Protein AF-A0A673I8Y1-F1 (afdb_monomer_lite)

Radius of gyration: 31.75 Å; chains: 1; bounding box: 89×67×86 Å

pLDDT: mean 71.58, std 25.44, range [23.64, 97.75]

Secondary structure (DSSP, 8-state):
------BBTTT--BTTGGG----EEEE--TT---TT---PPP----------------------------------------PPP------TT--------TT-EEE-HHHHHT-TT-EEETTEEESHHHHHHH-EE-TTT--EEE-EEBSSTT---EE-HHHHHHTT-EEETTTTEEE-TTS--EEEEEPTTS-EEEEE-

InterPro domains:
  IPR001965 Zinc finger, PHD-type [SM00249] (137-184)
  IPR013083 Zinc finger, RING/FYVE/PHD-type [G3DSA:3.30.40.10] (84-186)
  IPR034732 Extended PHD (ePHD) domain [PS51805] (78-184)
  IPR052440 Transcriptional Regulator and Chromatin Remodeler [PTHR14955] (81-185)

Structure (mmCIF, N/CA/C/O backbone):
data_AF-A0A673I8Y1-F1
#
_entry.id   AF-A0A673I8Y1-F1
#
loop_
_atom_site.group_PDB
_atom_site.id
_atom_site.type_symbol
_atom_site.label_atom_id
_atom_site.label_alt_id
_atom_site.label_comp_id
_atom_site.label_asym_id
_atom_site.label_entity_id
_atom_site.label_seq_id
_atom_site.pdbx_PDB_ins_code
_atom_site.Cartn_x
_atom_site.Cartn_y
_atom_site.Cartn_z
_atom_site.occupancy
_atom_site.B_iso_or_equiv
_atom_site.auth_seq_id
_atom_site.auth_comp_id
_atom_site.auth_asym_id
_atom_site.auth_atom_id
_atom_site.pdbx_PDB_model_num
ATOM 1 N N . MET A 1 1 ? 32.833 -7.426 -4.073 1.00 40.03 1 MET A N 1
ATOM 2 C CA . MET A 1 1 ? 31.531 -7.240 -4.744 1.00 40.03 1 MET A CA 1
ATOM 3 C C . MET A 1 1 ? 30.430 -7.393 -3.713 1.00 40.03 1 MET A C 1
ATOM 5 O O . MET A 1 1 ? 30.335 -8.464 -3.124 1.00 40.03 1 MET A O 1
ATOM 9 N N . GLY A 1 2 ? 29.625 -6.354 -3.483 1.00 47.69 2 GLY A N 1
ATOM 10 C CA . GLY A 1 2 ? 28.265 -6.597 -3.001 1.00 47.69 2 GLY A CA 1
ATOM 11 C C . GLY A 1 2 ? 27.497 -7.297 -4.121 1.00 47.69 2 GLY A C 1
ATOM 12 O O . GLY A 1 2 ? 27.750 -7.012 -5.289 1.00 47.69 2 GLY A O 1
ATOM 13 N N . ARG A 1 3 ? 26.629 -8.254 -3.788 1.00 52.72 3 ARG A N 1
ATOM 14 C CA . ARG A 1 3 ? 25.627 -8.719 -4.750 1.00 52.72 3 ARG A CA 1
ATOM 15 C C . ARG A 1 3 ? 24.537 -7.656 -4.768 1.00 52.72 3 ARG A C 1
ATOM 17 O O . ARG A 1 3 ? 24.000 -7.353 -3.704 1.00 52.72 3 ARG A O 1
ATOM 24 N N . ASP A 1 4 ? 24.234 -7.106 -5.935 1.00 69.25 4 ASP A N 1
ATOM 25 C CA . ASP A 1 4 ? 23.109 -6.191 -6.097 1.00 69.25 4 ASP A CA 1
ATOM 26 C C . ASP A 1 4 ? 21.813 -7.006 -5.997 1.00 69.25 4 ASP A C 1
ATOM 28 O O . ASP A 1 4 ? 21.371 -7.655 -6.943 1.00 69.25 4 ASP A O 1
ATOM 32 N N . VAL A 1 5 ? 21.259 -7.077 -4.784 1.00 80.50 5 VAL A N 1
ATOM 33 C CA . VAL A 1 5 ? 20.059 -7.867 -4.492 1.00 80.50 5 VAL A CA 1
ATOM 34 C C . VAL A 1 5 ? 18.824 -7.066 -4.889 1.00 80.50 5 VAL A C 1
ATOM 36 O O . VAL A 1 5 ? 18.554 -6.009 -4.320 1.00 80.50 5 VAL A O 1
ATOM 39 N N . LEU A 1 6 ? 18.041 -7.614 -5.819 1.00 88.50 6 LEU A N 1
ATOM 40 C CA . LEU A 1 6 ? 16.719 -7.099 -6.169 1.00 88.50 6 LEU A CA 1
ATOM 41 C C . LEU A 1 6 ? 15.798 -7.070 -4.941 1.00 88.50 6 LEU A C 1
ATOM 43 O O . LEU A 1 6 ? 15.599 -8.084 -4.266 1.00 88.50 6 LEU A O 1
ATOM 47 N N . VAL A 1 7 ? 15.204 -5.904 -4.678 1.00 92.94 7 VAL A N 1
ATOM 48 C CA . VAL A 1 7 ? 14.244 -5.684 -3.589 1.00 92.94 7 VAL A CA 1
ATOM 49 C C . VAL A 1 7 ? 13.033 -4.886 -4.061 1.00 92.94 7 VAL A C 1
ATOM 51 O O . VAL A 1 7 ? 13.131 -4.014 -4.922 1.00 92.94 7 VAL A O 1
ATOM 54 N N . CYS A 1 8 ? 11.881 -5.146 -3.447 1.00 94.56 8 CYS A N 1
ATOM 55 C CA . CYS A 1 8 ? 10.670 -4.360 -3.635 1.00 94.56 8 CYS A CA 1
ATOM 56 C C . CYS A 1 8 ? 10.879 -2.926 -3.125 1.00 94.56 8 CYS A C 1
ATOM 58 O O . CYS A 1 8 ? 11.161 -2.720 -1.941 1.00 94.56 8 CYS A O 1
ATOM 60 N N . CYS A 1 9 ? 10.679 -1.921 -3.979 1.00 93.69 9 CYS A N 1
ATOM 61 C CA . CYS A 1 9 ? 10.934 -0.515 -3.645 1.00 93.69 9 CYS A CA 1
ATOM 62 C C . CYS A 1 9 ? 9.953 0.075 -2.608 1.00 93.69 9 CYS A C 1
ATOM 64 O O . CYS A 1 9 ? 10.200 1.157 -2.075 1.00 93.69 9 CYS A O 1
ATOM 66 N N . LEU A 1 10 ? 8.869 -0.642 -2.276 1.00 94.75 10 LEU A N 1
ATOM 67 C CA . LEU A 1 10 ? 7.916 -0.258 -1.228 1.00 94.75 10 LEU A CA 1
ATOM 68 C C . LEU A 1 10 ? 8.194 -0.937 0.123 1.00 94.75 10 LEU A C 1
ATOM 70 O O . LEU A 1 10 ? 8.173 -0.263 1.149 1.00 94.75 10 LEU A O 1
ATOM 74 N N . CYS A 1 11 ? 8.465 -2.246 0.175 1.00 95.12 11 CYS A N 1
ATOM 75 C CA . CYS A 1 11 ? 8.663 -2.957 1.452 1.00 95.12 11 CYS A CA 1
ATOM 76 C C . CYS A 1 11 ? 10.143 -3.195 1.823 1.00 95.12 11 CYS A C 1
ATOM 78 O O . CYS A 1 11 ? 10.458 -3.463 2.991 1.00 95.12 11 CYS A O 1
ATOM 80 N N . GLY A 1 12 ? 11.058 -3.077 0.855 1.00 93.50 12 GLY A N 1
ATOM 81 C CA . GLY A 1 12 ? 12.488 -3.375 0.990 1.00 93.50 12 GLY A CA 1
ATOM 82 C C . GLY A 1 12 ? 12.817 -4.864 1.151 1.00 93.50 12 GLY A C 1
ATOM 83 O O . GLY A 1 12 ? 13.925 -5.185 1.568 1.00 93.50 12 GLY A O 1
ATOM 84 N N . GLY A 1 13 ? 11.861 -5.763 0.901 1.00 94.00 13 GLY A N 1
ATOM 85 C CA . GLY A 1 13 ? 12.068 -7.213 0.910 1.00 94.00 13 GLY A CA 1
ATOM 86 C C . GLY A 1 13 ? 12.510 -7.735 -0.457 1.00 94.00 13 GLY A C 1
ATOM 87 O O . GLY A 1 13 ? 12.148 -7.158 -1.481 1.00 94.00 13 GLY A O 1
ATOM 88 N N . SER A 1 14 ? 13.267 -8.829 -0.471 1.00 94.44 14 SER A N 1
ATOM 89 C CA . SER A 1 14 ? 13.615 -9.577 -1.685 1.00 94.44 14 SER A CA 1
ATOM 90 C C . SER A 1 14 ? 12.395 -10.265 -2.311 1.00 94.44 14 SER A C 1
ATOM 92 O O . SER A 1 14 ? 11.307 -10.283 -1.728 1.00 94.44 14 SER A O 1
ATOM 94 N N . ALA A 1 15 ? 12.588 -10.916 -3.461 1.00 93.69 15 ALA A N 1
ATOM 95 C CA . ALA A 1 15 ? 11.667 -11.955 -3.922 1.00 93.69 15 ALA A CA 1
ATOM 96 C C . ALA A 1 15 ? 11.402 -12.987 -2.805 1.00 93.69 15 ALA A C 1
ATOM 98 O O . ALA A 1 15 ? 12.286 -13.275 -1.989 1.00 93.69 15 ALA A O 1
ATOM 99 N N . ASN A 1 16 ? 10.168 -13.489 -2.759 1.00 93.69 16 ASN A N 1
ATOM 100 C CA . ASN A 1 16 ? 9.631 -14.475 -1.818 1.00 93.69 16 ASN A CA 1
ATOM 101 C C . ASN A 1 16 ? 9.731 -14.094 -0.324 1.00 93.69 16 ASN A C 1
ATOM 103 O O . ASN A 1 16 ? 9.506 -14.918 0.561 1.00 93.69 16 ASN A O 1
ATOM 107 N N . ALA A 1 17 ? 10.024 -12.827 -0.010 1.00 91.50 17 ALA A N 1
ATOM 108 C CA . ALA A 1 17 ? 10.017 -12.331 1.360 1.00 91.50 17 ALA A CA 1
ATOM 109 C C . ALA A 1 17 ? 8.587 -12.313 1.925 1.00 91.50 17 ALA A C 1
ATOM 111 O O . ALA A 1 17 ? 7.729 -11.606 1.401 1.00 91.50 17 ALA A O 1
ATOM 112 N N . MET A 1 18 ? 8.358 -13.024 3.036 1.00 91.50 18 MET A N 1
ATOM 113 C CA . MET A 1 18 ? 7.041 -13.142 3.687 1.00 91.50 18 MET A CA 1
ATOM 114 C C . MET A 1 18 ? 5.944 -13.697 2.757 1.00 91.50 18 MET A C 1
ATOM 116 O O . MET A 1 18 ? 4.814 -13.217 2.803 1.00 91.50 18 MET A O 1
ATOM 120 N N . ASP A 1 19 ? 6.301 -14.655 1.895 1.00 92.12 19 ASP A N 1
ATOM 121 C CA . ASP A 1 19 ? 5.390 -15.347 0.968 1.00 92.12 19 ASP A CA 1
ATOM 122 C C . ASP A 1 19 ? 4.688 -14.434 -0.063 1.00 92.12 19 ASP A C 1
ATOM 124 O O . ASP A 1 19 ? 3.745 -14.848 -0.729 1.00 92.12 19 ASP A O 1
ATOM 128 N N . LEU A 1 20 ? 5.197 -13.210 -0.271 1.00 92.56 20 LEU A N 1
ATOM 129 C CA . LEU A 1 20 ? 4.697 -12.228 -1.252 1.00 92.56 20 LEU A CA 1
ATOM 130 C C . LEU A 1 20 ? 4.997 -12.563 -2.729 1.00 92.56 20 LEU A C 1
ATOM 132 O O . LEU A 1 20 ? 4.842 -11.701 -3.596 1.00 92.56 20 LEU A O 1
ATOM 136 N N . GLY A 1 21 ? 5.488 -13.770 -3.013 1.00 94.44 21 GLY A N 1
ATOM 137 C CA . GLY A 1 21 ? 5.923 -14.176 -4.348 1.00 94.44 21 GLY A CA 1
ATOM 138 C C . GLY A 1 21 ? 7.107 -13.369 -4.894 1.00 94.44 21 GLY A C 1
ATOM 139 O O . GLY A 1 21 ? 7.896 -12.768 -4.154 1.00 94.44 21 GLY A O 1
ATOM 140 N N . ASP A 1 22 ? 7.251 -13.387 -6.214 1.00 96.00 22 ASP A N 1
ATOM 141 C CA . ASP A 1 22 ? 8.378 -12.784 -6.920 1.00 96.00 22 ASP A CA 1
ATOM 142 C C . ASP A 1 22 ? 8.280 -11.252 -7.053 1.00 96.00 22 ASP A C 1
ATOM 144 O O . ASP A 1 22 ? 7.309 -10.600 -6.662 1.00 96.00 22 ASP A O 1
ATOM 148 N N . LEU A 1 23 ? 9.349 -10.652 -7.581 1.00 94.56 23 LEU A N 1
ATOM 149 C CA . LEU A 1 23 ? 9.410 -9.225 -7.878 1.00 94.56 23 LEU A CA 1
ATOM 150 C C . LEU A 1 23 ? 9.061 -8.972 -9.347 1.00 94.56 23 LEU A C 1
ATOM 152 O O . LEU A 1 23 ? 9.746 -9.441 -10.252 1.00 94.56 23 LEU A O 1
ATOM 156 N N . HIS A 1 24 ? 8.038 -8.156 -9.574 1.00 92.62 24 HIS A N 1
ATOM 157 C CA . HIS A 1 24 ? 7.615 -7.685 -10.886 1.00 92.62 24 HIS A CA 1
ATOM 158 C C . HIS A 1 24 ? 8.321 -6.371 -11.235 1.00 92.62 24 HIS A C 1
ATOM 160 O O . HIS A 1 24 ? 8.427 -5.462 -10.404 1.00 92.62 24 HIS A O 1
ATOM 166 N N . GLY A 1 25 ? 8.793 -6.273 -12.476 1.00 89.88 25 GLY A N 1
ATOM 167 C CA . GLY A 1 25 ? 9.588 -5.160 -12.981 1.00 89.88 25 GLY A CA 1
ATOM 168 C C . GLY A 1 25 ? 10.419 -5.576 -14.206 1.00 89.88 25 GLY A C 1
ATOM 169 O O . GLY A 1 25 ? 10.168 -6.644 -14.770 1.00 89.88 25 GLY A O 1
ATOM 170 N N . PRO A 1 26 ? 11.387 -4.746 -14.630 1.00 88.12 26 PRO A N 1
ATOM 171 C CA . PRO A 1 26 ? 11.673 -3.419 -14.089 1.00 88.12 26 PRO A CA 1
ATOM 172 C C . PRO A 1 26 ? 10.645 -2.368 -14.539 1.00 88.12 26 PRO A C 1
ATOM 174 O O . PRO A 1 26 ? 10.262 -2.295 -15.708 1.00 88.12 26 PRO A O 1
ATOM 177 N N . TYR A 1 27 ? 10.223 -1.508 -13.611 1.00 88.12 27 TYR A N 1
ATOM 178 C CA . TYR A 1 27 ? 9.453 -0.299 -13.906 1.00 88.12 27 TYR A CA 1
ATOM 179 C C . TYR A 1 27 ? 10.368 0.929 -13.872 1.00 88.12 27 TYR A C 1
ATOM 181 O O . TYR A 1 27 ? 11.102 1.134 -12.907 1.00 88.12 27 TYR A O 1
ATOM 189 N N . TYR A 1 28 ? 10.292 1.775 -14.899 1.00 85.31 28 TYR A N 1
ATOM 190 C CA . TYR A 1 28 ? 11.107 2.988 -15.014 1.00 85.31 28 TYR A CA 1
ATOM 191 C C . TYR A 1 28 ? 10.259 4.260 -14.796 1.00 85.31 28 TYR A C 1
ATOM 193 O O . TYR A 1 28 ? 9.083 4.264 -15.176 1.00 85.31 28 TYR A O 1
ATOM 201 N N . PRO A 1 29 ? 10.829 5.344 -14.226 1.00 76.94 29 PRO A N 1
ATOM 202 C CA . PRO A 1 29 ? 10.192 6.660 -14.139 1.00 76.94 29 PRO A CA 1
ATOM 203 C C . PRO A 1 29 ? 9.754 7.212 -15.500 1.00 76.94 29 PRO A C 1
ATOM 205 O O . PRO A 1 29 ? 10.319 6.872 -16.546 1.00 76.94 29 PRO A O 1
ATOM 208 N N . GLU A 1 30 ? 8.763 8.103 -15.499 1.00 71.12 30 GLU A N 1
ATOM 209 C CA . GLU A 1 30 ? 8.260 8.694 -16.740 1.00 71.12 30 GLU A CA 1
ATOM 210 C C . GLU A 1 30 ? 9.347 9.544 -17.424 1.00 71.12 30 GLU A C 1
ATOM 212 O O . GLU A 1 30 ? 9.962 10.417 -16.821 1.00 71.12 30 GLU A O 1
ATOM 217 N N . GLY A 1 31 ? 9.607 9.260 -18.705 1.00 65.69 31 GLY A N 1
ATOM 218 C CA . GLY A 1 31 ? 10.662 9.910 -19.491 1.00 65.69 31 GLY A CA 1
ATOM 219 C C . GLY A 1 31 ? 12.001 9.161 -19.537 1.00 65.69 31 GLY A C 1
ATOM 220 O O . GLY A 1 31 ? 12.803 9.444 -20.428 1.00 65.69 31 GLY A O 1
ATOM 221 N N . PHE A 1 32 ? 12.235 8.164 -18.675 1.00 67.50 32 PHE A N 1
ATOM 222 C CA . PHE A 1 32 ? 13.429 7.319 -18.770 1.00 67.50 32 PHE A CA 1
ATOM 223 C C . PHE A 1 32 ? 13.277 6.287 -19.899 1.00 67.50 32 PHE A C 1
ATOM 225 O O . PHE A 1 32 ? 12.330 5.499 -19.924 1.00 67.50 32 PHE A O 1
ATOM 232 N N . LYS A 1 33 ? 14.223 6.277 -20.845 1.00 59.84 33 LYS A N 1
ATOM 233 C CA . LYS A 1 33 ? 14.339 5.237 -21.876 1.00 59.84 33 LYS A CA 1
ATOM 234 C C . LYS A 1 33 ? 15.453 4.282 -21.453 1.00 59.84 33 LYS A C 1
ATOM 236 O O . LYS A 1 33 ? 16.613 4.675 -21.490 1.00 59.84 33 LYS A O 1
ATOM 241 N N . SER A 1 34 ? 15.103 3.055 -21.061 1.00 60.31 34 SER A N 1
ATOM 242 C CA . SER A 1 34 ? 16.103 2.022 -20.755 1.00 60.31 34 SER A CA 1
ATOM 243 C C . SER A 1 34 ? 17.004 1.777 -21.968 1.00 60.31 34 SER A C 1
ATOM 245 O O . SER A 1 34 ? 16.519 1.677 -23.100 1.00 60.31 34 SER A O 1
ATOM 247 N N . ALA A 1 35 ? 18.313 1.672 -21.732 1.00 57.22 35 ALA A N 1
ATOM 248 C CA . ALA A 1 35 ? 19.316 1.484 -22.781 1.00 57.22 35 ALA A CA 1
ATOM 249 C C . ALA A 1 35 ? 19.240 0.097 -23.458 1.00 57.22 35 ALA A C 1
ATOM 251 O O . ALA A 1 35 ? 19.854 -0.121 -24.499 1.00 57.22 35 ALA A O 1
ATOM 252 N N . SER A 1 36 ? 18.453 -0.830 -22.903 1.00 56.66 36 SER A N 1
ATOM 253 C CA . SER A 1 36 ? 18.326 -2.225 -23.347 1.00 56.66 36 SER A CA 1
ATOM 254 C C . SER A 1 36 ? 17.364 -2.460 -24.531 1.00 56.66 36 SER A C 1
ATOM 256 O O . SER A 1 36 ? 17.060 -3.605 -24.861 1.00 56.66 36 SER A O 1
ATOM 258 N N . LYS A 1 37 ? 16.907 -1.401 -25.223 1.00 47.12 37 LYS A N 1
ATOM 259 C CA . LYS A 1 37 ? 16.206 -1.500 -26.522 1.00 47.12 37 LYS A CA 1
ATOM 260 C C . LYS A 1 37 ? 16.913 -0.731 -27.641 1.00 47.12 37 LYS A C 1
ATOM 262 O O . LYS A 1 37 ? 16.412 0.269 -28.152 1.00 47.12 37 LYS A O 1
ATOM 267 N N . ALA A 1 38 ? 18.046 -1.278 -28.066 1.00 44.53 38 ALA A N 1
ATOM 268 C CA . ALA A 1 38 ? 18.561 -1.135 -29.424 1.00 44.53 38 ALA A CA 1
ATOM 269 C C . ALA A 1 38 ? 18.611 -2.534 -30.067 1.00 44.53 38 ALA A C 1
ATOM 271 O O . ALA A 1 38 ? 18.948 -3.494 -29.379 1.00 44.53 38 ALA A O 1
ATOM 272 N N . VAL A 1 39 ? 18.290 -2.629 -31.368 1.00 39.88 39 VAL A N 1
ATOM 273 C CA . VAL A 1 39 ? 17.907 -3.866 -32.097 1.00 39.88 39 VAL A CA 1
ATOM 274 C C . VAL A 1 39 ? 16.508 -4.365 -31.661 1.00 39.88 39 VAL A C 1
ATOM 276 O O . VAL A 1 39 ? 16.252 -4.562 -30.480 1.00 39.88 39 VAL A O 1
ATOM 279 N N . CYS A 1 40 ? 15.512 -4.553 -32.535 1.00 29.12 40 CYS A N 1
ATOM 280 C CA . CYS A 1 40 ? 15.532 -4.697 -33.997 1.00 29.12 40 CYS A CA 1
ATOM 281 C C . CYS A 1 40 ? 15.124 -3.433 -34.782 1.00 29.12 40 CYS A C 1
ATOM 283 O O . CYS A 1 40 ? 14.356 -2.600 -34.306 1.00 29.12 40 CYS A O 1
ATOM 285 N N . ASN A 1 41 ? 15.630 -3.337 -36.013 1.00 38.25 41 ASN A N 1
ATOM 286 C CA . ASN A 1 41 ? 15.452 -2.216 -36.939 1.00 38.25 41 ASN A CA 1
ATOM 287 C C . ASN A 1 41 ? 14.077 -2.252 -37.650 1.00 38.25 41 ASN A C 1
ATOM 289 O O . ASN A 1 41 ? 13.728 -3.307 -38.184 1.00 38.25 41 ASN A O 1
ATOM 293 N N . PRO A 1 42 ? 13.311 -1.146 -37.722 1.00 35.88 42 PRO A N 1
ATOM 294 C CA . PRO A 1 42 ? 12.210 -1.002 -38.675 1.00 35.88 42 PRO A CA 1
ATOM 295 C C . PRO A 1 42 ? 12.740 -0.773 -40.102 1.00 35.88 42 PRO A C 1
ATOM 297 O O . PRO A 1 42 ? 13.704 -0.040 -40.291 1.00 35.88 42 PRO A O 1
ATOM 300 N N . GLN A 1 43 ? 12.092 -1.432 -41.062 1.00 40.00 43 GLN A N 1
ATOM 301 C CA . GLN A 1 43 ? 12.295 -1.435 -42.522 1.00 40.00 43 GLN A CA 1
ATOM 302 C C . GLN A 1 43 ? 12.897 -0.169 -43.161 1.00 40.00 43 GLN A C 1
ATOM 304 O O . GLN A 1 43 ? 12.381 0.915 -42.922 1.00 40.00 43 GLN A O 1
ATOM 309 N N . GLU A 1 44 ? 13.817 -0.364 -44.116 1.00 31.86 44 GLU A N 1
ATOM 310 C CA . GLU A 1 44 ? 13.688 0.161 -45.491 1.00 31.86 44 GLU A CA 1
ATOM 311 C C . GLU A 1 44 ? 14.187 -0.915 -46.482 1.00 31.86 44 GLU A C 1
ATOM 313 O O . GLU A 1 44 ? 14.890 -1.852 -46.088 1.00 31.86 44 GLU A O 1
ATOM 318 N N . GLU A 1 45 ? 13.738 -0.838 -47.734 1.00 38.19 45 GLU A N 1
ATOM 319 C CA . GLU A 1 45 ? 13.739 -1.925 -48.723 1.00 38.19 45 GLU A CA 1
ATOM 320 C C . GLU A 1 45 ? 14.622 -1.557 -49.928 1.00 38.19 45 GLU A C 1
ATOM 322 O O . GLU A 1 45 ? 14.537 -0.429 -50.406 1.00 38.19 45 GLU A O 1
ATOM 327 N N . ASP A 1 46 ? 15.408 -2.495 -50.472 1.00 30.00 46 ASP A N 1
ATOM 328 C CA . ASP A 1 46 ? 15.870 -2.402 -51.867 1.00 30.00 46 ASP A CA 1
ATOM 329 C C . ASP A 1 46 ? 16.055 -3.792 -52.501 1.00 30.00 46 ASP A C 1
ATOM 331 O O . ASP A 1 46 ? 16.315 -4.787 -51.818 1.00 30.00 46 ASP A O 1
ATOM 335 N N . ASN A 1 47 ? 15.859 -3.857 -53.817 1.00 37.53 47 ASN A N 1
ATOM 336 C CA . ASN A 1 47 ? 15.645 -5.072 -54.593 1.00 37.53 47 ASN A CA 1
ATOM 337 C C . ASN A 1 47 ? 16.910 -5.524 -55.336 1.00 37.53 47 ASN A C 1
ATOM 339 O O . ASN A 1 47 ? 17.664 -4.713 -55.872 1.00 37.53 47 ASN A O 1
ATOM 343 N N . SER A 1 48 ? 17.076 -6.838 -55.498 1.00 34.22 48 SER A N 1
ATOM 344 C CA . SER A 1 48 ? 17.772 -7.410 -56.660 1.00 34.22 48 SER A CA 1
ATOM 345 C C . SER A 1 48 ? 17.342 -8.856 -56.902 1.00 34.22 48 SER A C 1
ATOM 347 O O . SER A 1 48 ? 17.344 -9.681 -55.990 1.00 34.22 48 SER A O 1
ATOM 349 N N . ASP A 1 49 ? 16.958 -9.127 -58.147 1.00 34.78 49 ASP A N 1
ATOM 350 C CA . ASP A 1 49 ? 16.367 -10.379 -58.627 1.00 34.78 49 ASP A CA 1
ATOM 351 C C . ASP A 1 49 ? 17.390 -11.480 -58.978 1.00 34.78 49 ASP A C 1
ATOM 353 O O . ASP A 1 49 ? 18.576 -11.213 -59.167 1.00 34.78 49 ASP A O 1
ATOM 357 N N . SER A 1 50 ? 16.854 -12.678 -59.270 1.00 38.88 50 SER A N 1
ATOM 358 C CA . SER A 1 50 ? 17.489 -13.827 -59.966 1.00 38.88 50 SER A CA 1
ATOM 359 C C . SER A 1 50 ? 18.362 -14.764 -59.108 1.00 38.88 50 SER A C 1
ATOM 361 O O . SER A 1 50 ? 19.124 -14.319 -58.261 1.00 38.88 50 SER A O 1
ATOM 363 N N . ASP A 1 51 ? 18.380 -16.090 -59.301 1.00 31.31 51 ASP A N 1
ATOM 364 C CA . ASP A 1 51 ? 17.441 -17.020 -59.961 1.00 31.31 51 ASP A CA 1
ATOM 365 C C . ASP A 1 51 ? 17.630 -18.433 -59.340 1.00 31.31 51 ASP A C 1
ATOM 367 O O . ASP A 1 51 ? 18.619 -18.744 -58.675 1.00 31.31 51 ASP A O 1
ATOM 371 N N . SER A 1 52 ? 16.624 -19.270 -59.543 1.00 36.81 52 SER A N 1
ATOM 372 C CA . SER A 1 52 ? 16.411 -20.670 -59.189 1.00 36.81 52 SER A CA 1
ATOM 373 C C . SER A 1 52 ? 17.628 -21.609 -59.181 1.00 36.81 52 SER A C 1
ATOM 375 O O . SER A 1 52 ? 18.335 -21.755 -60.175 1.00 36.81 52 SER A O 1
ATOM 377 N N . SER A 1 53 ? 17.692 -22.482 -58.163 1.00 33.09 53 SER A N 1
ATOM 378 C CA . SER A 1 53 ? 17.790 -23.935 -58.412 1.00 33.09 53 SER A CA 1
ATOM 379 C C . SER A 1 53 ? 17.438 -24.806 -57.203 1.00 33.09 53 SER A C 1
ATOM 381 O O . SER A 1 53 ? 17.952 -24.653 -56.098 1.00 33.09 53 SER A O 1
ATOM 383 N N . VAL A 1 54 ? 16.570 -25.790 -57.445 1.00 32.97 54 VAL A N 1
ATOM 384 C CA . VAL A 1 54 ? 16.116 -26.785 -56.467 1.00 32.97 54 VAL A CA 1
ATOM 385 C C . VAL A 1 54 ? 17.102 -27.945 -56.292 1.00 32.97 54 VAL A C 1
ATOM 387 O O . VAL A 1 54 ? 17.388 -28.664 -57.248 1.00 32.97 54 VAL A O 1
ATOM 390 N N . ARG A 1 55 ? 17.472 -28.269 -55.043 1.00 30.97 55 ARG A N 1
ATOM 391 C CA . ARG A 1 55 ? 17.604 -29.678 -54.611 1.00 30.97 55 ARG A CA 1
ATOM 392 C C . ARG A 1 55 ? 17.660 -29.842 -53.093 1.00 30.97 55 ARG A C 1
ATOM 394 O O . ARG A 1 55 ? 18.655 -29.522 -52.457 1.00 30.97 55 ARG A O 1
ATOM 401 N N . GLY A 1 56 ? 16.620 -30.439 -52.518 1.00 30.22 56 GLY A N 1
ATOM 402 C CA . GLY A 1 56 ? 16.694 -31.003 -51.168 1.00 30.22 56 GLY A CA 1
ATOM 403 C C . GLY A 1 56 ? 17.096 -32.481 -51.192 1.00 30.22 56 GLY A C 1
ATOM 404 O O . GLY A 1 56 ? 16.884 -33.165 -52.196 1.00 30.22 56 GLY A O 1
ATOM 405 N N . LYS A 1 57 ? 17.575 -33.002 -50.054 1.00 29.12 57 LYS A N 1
ATOM 406 C CA . LYS A 1 57 ? 17.232 -34.355 -49.575 1.00 29.12 57 LYS A CA 1
ATOM 407 C C . LYS A 1 57 ? 17.508 -34.519 -48.074 1.00 29.12 57 LYS A C 1
ATOM 409 O O . LYS A 1 57 ? 18.154 -33.686 -47.452 1.00 29.12 57 LYS A O 1
ATOM 414 N N . ARG A 1 58 ? 16.894 -35.556 -47.502 1.00 27.27 58 ARG A N 1
ATOM 415 C CA . ARG A 1 58 ? 16.650 -35.772 -46.066 1.00 27.27 58 ARG A CA 1
ATOM 416 C C . ARG A 1 58 ? 17.523 -36.898 -45.484 1.00 27.27 58 ARG A C 1
ATOM 418 O O . ARG A 1 58 ? 17.723 -37.889 -46.169 1.00 27.27 58 ARG A O 1
ATOM 425 N N . VAL A 1 59 ? 17.869 -36.746 -44.197 1.00 27.17 59 VAL A N 1
ATOM 426 C CA . VAL A 1 59 ? 17.874 -37.772 -43.117 1.00 27.17 59 VAL A CA 1
ATOM 427 C C . VAL A 1 59 ? 18.749 -39.040 -43.273 1.00 27.17 59 VAL A C 1
ATOM 429 O O . VAL A 1 59 ? 18.357 -39.942 -43.995 1.00 27.17 59 VAL A O 1
ATOM 432 N N . ALA A 1 60 ? 19.819 -39.107 -42.448 1.00 30.89 60 ALA A N 1
ATOM 433 C CA . ALA A 1 60 ? 20.278 -40.195 -41.530 1.00 30.89 60 ALA A CA 1
ATOM 434 C C . ALA A 1 60 ? 20.327 -41.685 -42.009 1.00 30.89 60 ALA A C 1
ATOM 436 O O . ALA A 1 60 ? 19.993 -41.966 -43.153 1.00 30.89 60 ALA A O 1
ATOM 437 N N . PRO A 1 61 ? 20.669 -42.693 -41.159 1.00 42.88 61 PRO A N 1
ATOM 438 C CA . PRO A 1 61 ? 21.429 -42.728 -39.888 1.00 42.88 61 PRO A CA 1
ATOM 439 C C . PRO A 1 61 ? 22.619 -43.743 -39.904 1.00 42.88 61 PRO A C 1
ATOM 441 O O . PRO A 1 61 ? 22.809 -44.452 -40.887 1.00 42.88 61 PRO A O 1
ATOM 444 N N . GLY A 1 62 ? 23.364 -43.910 -38.792 1.00 25.66 62 GLY A N 1
ATOM 445 C CA . GLY A 1 62 ? 24.206 -45.114 -38.593 1.00 25.66 62 GLY A CA 1
ATOM 446 C C . GLY A 1 62 ? 25.225 -45.115 -37.433 1.00 25.66 62 GLY A C 1
ATOM 447 O O . GLY A 1 62 ? 26.161 -44.323 -37.431 1.00 25.66 62 GLY A O 1
ATOM 448 N N . ARG A 1 63 ? 25.099 -46.085 -36.503 1.00 28.33 63 ARG A N 1
ATOM 449 C CA . ARG A 1 63 ? 26.255 -46.781 -35.859 1.00 28.33 63 ARG A CA 1
ATOM 450 C C . ARG A 1 63 ? 27.035 -47.544 -36.970 1.00 28.33 63 ARG A C 1
ATOM 452 O O . ARG A 1 63 ? 26.511 -47.620 -38.075 1.00 28.33 63 ARG A O 1
ATOM 459 N N . TRP A 1 64 ? 28.253 -48.092 -36.864 1.00 23.64 64 TRP A N 1
ATOM 460 C CA . TRP A 1 64 ? 28.943 -48.986 -35.897 1.00 23.64 64 TRP A CA 1
ATOM 461 C C . TRP A 1 64 ? 30.385 -49.261 -36.448 1.00 23.64 64 TRP A C 1
ATOM 463 O O . TRP A 1 64 ? 30.600 -48.964 -37.620 1.00 23.64 64 TRP A O 1
ATOM 473 N N . THR A 1 65 ? 31.419 -49.816 -35.780 1.00 26.53 65 THR A N 1
ATOM 474 C CA . THR A 1 65 ? 31.687 -50.352 -34.411 1.00 26.53 65 THR A CA 1
ATOM 475 C C . THR A 1 65 ? 33.210 -50.553 -34.202 1.00 26.53 65 THR A C 1
ATOM 477 O O . THR A 1 65 ? 33.911 -50.766 -35.181 1.00 26.53 65 THR A O 1
ATOM 480 N N . GLU A 1 66 ? 33.661 -50.585 -32.938 1.00 27.25 66 GLU A N 1
ATOM 481 C CA . GLU A 1 66 ? 34.754 -51.407 -32.347 1.00 27.25 66 GLU A CA 1
ATOM 482 C C . GLU A 1 66 ? 36.135 -51.636 -33.014 1.00 27.25 66 GLU A C 1
ATOM 484 O O . GLU A 1 66 ? 36.241 -52.271 -34.057 1.00 27.25 66 GLU A O 1
ATOM 489 N N . SER A 1 67 ? 37.197 -51.358 -32.231 1.00 31.80 67 SER A N 1
ATOM 490 C CA . SER A 1 67 ? 38.291 -52.310 -31.893 1.00 31.80 67 SER A CA 1
ATOM 491 C C . SER A 1 67 ? 39.221 -51.687 -30.819 1.00 31.80 67 SER A C 1
ATOM 493 O O . SER A 1 67 ? 39.903 -50.708 -31.110 1.00 31.80 67 SER A O 1
ATOM 495 N N . LEU A 1 68 ? 39.121 -52.033 -29.527 1.00 30.67 68 LEU A N 1
ATOM 496 C CA . LEU A 1 68 ? 39.772 -53.160 -28.814 1.00 30.67 68 LEU A CA 1
ATOM 497 C C . LEU A 1 68 ? 41.318 -53.130 -28.751 1.00 30.67 68 LEU A C 1
ATOM 499 O O . LEU A 1 68 ? 41.960 -53.457 -29.741 1.00 30.67 68 LEU A O 1
ATOM 503 N N . TRP A 1 69 ? 41.890 -52.906 -27.550 1.00 25.75 69 TRP A N 1
ATOM 504 C CA . TRP A 1 69 ? 42.695 -53.929 -26.836 1.00 25.75 69 TRP A CA 1
ATOM 505 C C . TRP A 1 69 ? 43.057 -53.576 -25.365 1.00 25.75 69 TRP A C 1
ATOM 507 O O . TRP A 1 69 ? 43.530 -52.487 -25.066 1.00 25.75 69 TRP A O 1
ATOM 517 N N . THR A 1 70 ? 42.784 -54.549 -24.483 1.00 30.73 70 THR A N 1
ATOM 518 C CA . THR A 1 70 ? 43.453 -54.976 -23.221 1.00 30.73 70 THR A CA 1
ATOM 519 C C . THR A 1 70 ? 44.142 -54.008 -22.239 1.00 30.73 70 THR A C 1
ATOM 521 O O . THR A 1 70 ? 45.047 -53.255 -22.582 1.00 30.73 70 THR A O 1
ATOM 524 N N . SER A 1 71 ? 43.831 -54.223 -20.953 1.00 32.25 71 SER A N 1
ATOM 525 C CA . SER A 1 71 ? 44.587 -53.781 -19.766 1.00 32.25 71 SER A CA 1
ATOM 526 C C . SER A 1 71 ? 45.561 -54.863 -19.279 1.00 32.25 71 SER A C 1
ATOM 528 O O . SER A 1 71 ? 45.250 -56.042 -19.432 1.00 32.25 71 SER A O 1
ATOM 530 N N . ASP A 1 72 ? 46.633 -54.487 -18.569 1.00 29.25 72 ASP A N 1
ATOM 531 C CA . ASP A 1 72 ? 47.284 -55.381 -17.593 1.00 29.25 72 ASP A CA 1
ATOM 532 C C . ASP A 1 72 ? 48.008 -54.614 -16.459 1.00 29.25 72 ASP A C 1
ATOM 534 O O . ASP A 1 72 ? 48.104 -53.385 -16.499 1.00 29.25 72 ASP A O 1
ATOM 538 N N . SER A 1 73 ? 48.438 -55.319 -15.403 1.00 31.75 73 SER A N 1
ATOM 539 C CA . SER A 1 73 ? 48.618 -54.747 -14.050 1.00 31.75 73 SER A CA 1
ATOM 540 C C . SER A 1 73 ? 50.055 -54.712 -13.482 1.00 31.75 73 SER A C 1
ATOM 542 O O . SER A 1 73 ? 50.896 -55.533 -13.823 1.00 31.75 73 SER A O 1
ATOM 544 N N . GLN A 1 74 ? 50.244 -53.852 -12.463 1.00 29.09 74 GLN A N 1
ATOM 545 C CA . GLN A 1 74 ? 51.328 -53.816 -11.448 1.00 29.09 74 GLN A CA 1
ATOM 546 C C . GLN A 1 74 ? 52.736 -53.323 -11.853 1.00 29.09 74 GLN A C 1
ATOM 548 O O . GLN A 1 74 ? 53.485 -54.021 -12.528 1.00 29.09 74 GLN A O 1
ATOM 553 N N . SER A 1 75 ? 53.189 -52.216 -11.237 1.00 27.72 75 SER A N 1
ATOM 554 C CA . SER A 1 75 ? 54.308 -52.212 -10.258 1.00 27.72 75 SER A CA 1
ATOM 555 C C . SER A 1 75 ? 54.644 -50.803 -9.733 1.00 27.72 75 SER A C 1
ATOM 557 O O . SER A 1 75 ? 54.333 -49.790 -10.352 1.00 27.72 75 SER A O 1
ATOM 559 N N . SER A 1 76 ? 55.251 -50.744 -8.547 1.00 32.56 76 SER A N 1
ATOM 560 C CA . SER A 1 76 ? 55.490 -49.544 -7.731 1.00 32.56 76 SER A CA 1
ATOM 561 C C . SER A 1 76 ? 56.730 -48.719 -8.105 1.00 32.56 76 SER A C 1
ATOM 563 O O . SER A 1 76 ? 57.787 -49.303 -8.327 1.00 32.56 76 SER A O 1
ATOM 565 N N . ASN A 1 77 ? 56.642 -47.381 -8.005 1.00 30.31 77 ASN A N 1
ATOM 566 C CA . ASN A 1 77 ? 57.684 -46.517 -7.411 1.00 30.31 77 ASN A CA 1
ATOM 567 C C . ASN A 1 77 ? 57.215 -45.052 -7.228 1.00 30.31 77 ASN A C 1
ATOM 569 O O . ASN A 1 77 ? 56.646 -44.447 -8.132 1.00 30.31 77 ASN A O 1
ATOM 573 N N . SER A 1 78 ? 57.535 -44.473 -6.069 1.00 32.50 78 SER A N 1
ATOM 574 C CA . SER A 1 78 ? 57.523 -43.025 -5.763 1.00 32.50 78 SER A CA 1
ATOM 575 C C . SER A 1 78 ? 58.988 -42.522 -5.703 1.00 32.50 78 SER A C 1
ATOM 577 O O . SER A 1 78 ? 59.874 -43.378 -5.739 1.00 32.50 78 SER A O 1
ATOM 579 N N . PRO A 1 79 ? 59.321 -41.216 -5.532 1.00 41.41 79 PRO A N 1
ATOM 580 C CA . PRO A 1 79 ? 58.475 -40.015 -5.405 1.00 41.41 79 PRO A CA 1
ATOM 581 C C . PRO A 1 79 ? 58.912 -38.810 -6.288 1.00 41.41 79 PRO A C 1
ATOM 583 O O . PRO A 1 79 ? 60.069 -38.713 -6.688 1.00 41.41 79 PRO A O 1
ATOM 586 N N . SER A 1 8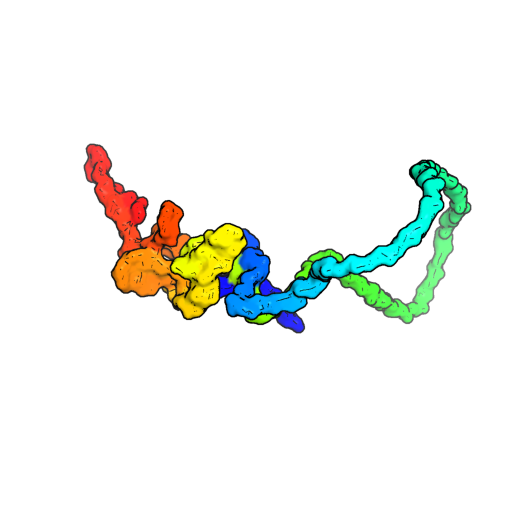0 ? 58.039 -37.804 -6.475 1.00 31.06 80 SER A N 1
ATOM 587 C CA . SER A 1 80 ? 58.398 -36.367 -6.335 1.00 31.06 80 SER A CA 1
ATOM 588 C C . SER A 1 80 ? 57.253 -35.400 -6.660 1.00 31.06 80 SER A C 1
ATOM 590 O O . SER A 1 80 ? 56.560 -35.516 -7.667 1.00 31.06 80 SER A O 1
ATOM 592 N N . SER A 1 81 ? 57.131 -34.386 -5.809 1.00 45.31 81 SER A N 1
ATOM 593 C CA . SER A 1 81 ? 56.173 -33.280 -5.817 1.00 45.31 81 SER A CA 1
ATOM 594 C C . SER A 1 81 ? 55.856 -32.654 -7.185 1.00 45.31 81 SER A C 1
ATOM 596 O O . SER A 1 81 ? 56.675 -31.930 -7.752 1.00 45.31 81 SER A O 1
ATOM 598 N N . LYS A 1 82 ? 54.596 -32.764 -7.625 1.00 40.91 82 LYS A N 1
ATOM 599 C CA . LYS A 1 82 ? 53.951 -31.767 -8.497 1.00 40.91 82 LYS A CA 1
ATOM 600 C C . LYS A 1 82 ? 52.580 -31.410 -7.924 1.00 40.91 82 LYS A C 1
ATOM 602 O O . LYS A 1 82 ? 51.789 -32.284 -7.594 1.00 40.91 82 LYS A O 1
ATOM 607 N N . ARG A 1 83 ? 52.349 -30.106 -7.748 1.00 43.22 83 ARG A N 1
ATOM 608 C CA . ARG A 1 83 ? 51.121 -29.538 -7.171 1.00 43.22 83 ARG A CA 1
ATOM 609 C C . ARG A 1 83 ? 49.930 -29.867 -8.087 1.00 43.22 83 ARG A C 1
ATOM 611 O O . ARG A 1 83 ? 50.106 -29.726 -9.302 1.00 43.22 83 ARG A O 1
ATOM 618 N N . PRO A 1 84 ? 48.743 -30.225 -7.564 1.00 35.03 84 PRO A N 1
ATOM 619 C CA . PRO A 1 84 ? 47.534 -30.235 -8.377 1.00 35.03 84 PRO A CA 1
ATOM 620 C C . PRO A 1 84 ? 47.323 -28.833 -8.948 1.00 35.03 84 PRO A C 1
ATOM 622 O O . PRO A 1 84 ? 47.433 -27.839 -8.223 1.00 35.03 84 PRO A O 1
ATOM 625 N N . ARG A 1 85 ? 47.055 -28.741 -10.251 1.00 43.38 85 ARG A N 1
ATOM 626 C CA . ARG A 1 85 ? 46.502 -27.510 -10.815 1.00 43.38 85 ARG A CA 1
ATOM 627 C C . ARG A 1 85 ? 45.053 -27.430 -10.349 1.00 43.38 85 ARG A C 1
ATOM 629 O O . ARG A 1 85 ? 44.351 -28.435 -10.380 1.00 43.38 85 ARG A O 1
ATOM 636 N N . MET A 1 86 ? 44.644 -26.261 -9.873 1.00 46.41 86 MET A N 1
ATOM 637 C CA . MET A 1 86 ? 43.249 -26.014 -9.533 1.00 46.41 86 MET A CA 1
ATOM 638 C C . MET A 1 86 ? 42.509 -25.783 -10.852 1.00 46.41 86 MET A C 1
ATOM 640 O O . MET A 1 86 ? 42.550 -24.672 -11.380 1.00 46.41 86 MET A O 1
ATOM 644 N N . ASP A 1 87 ? 41.926 -26.834 -11.429 1.00 42.75 87 ASP A N 1
ATOM 645 C CA . ASP A 1 87 ? 41.012 -26.655 -12.556 1.00 42.75 87 ASP A CA 1
ATOM 646 C C . ASP A 1 87 ? 39.753 -25.943 -12.056 1.00 42.75 87 ASP A C 1
ATOM 648 O O . ASP A 1 87 ? 39.200 -26.272 -11.005 1.00 42.75 87 ASP A O 1
ATOM 652 N N . GLY A 1 88 ? 39.379 -24.884 -12.772 1.00 48.03 88 GLY A N 1
ATOM 653 C CA . GLY A 1 88 ? 38.346 -23.953 -12.345 1.00 48.03 88 GLY A CA 1
ATOM 654 C C . GLY A 1 88 ? 36.962 -24.572 -12.453 1.00 48.03 88 GLY A C 1
ATOM 655 O O . GLY A 1 88 ? 36.438 -24.712 -13.558 1.00 48.03 88 GLY A O 1
ATOM 656 N N . ASP A 1 89 ? 36.368 -24.878 -11.301 1.00 44.97 89 ASP A N 1
ATOM 657 C CA . ASP A 1 89 ? 34.956 -25.228 -11.181 1.00 44.97 89 ASP A CA 1
ATOM 658 C C . ASP A 1 89 ? 34.103 -24.065 -11.711 1.00 44.97 89 ASP A C 1
ATOM 660 O O . ASP A 1 89 ? 33.946 -23.024 -11.069 1.00 44.97 89 ASP A O 1
ATOM 664 N N . THR A 1 90 ? 33.633 -24.203 -12.951 1.00 57.38 90 THR A N 1
ATOM 665 C CA . THR A 1 90 ? 32.746 -23.223 -13.578 1.00 57.38 90 THR A CA 1
ATOM 666 C C . THR A 1 90 ? 31.340 -23.532 -13.097 1.00 57.38 90 THR A C 1
ATOM 668 O O . THR A 1 90 ? 30.622 -24.315 -13.717 1.00 57.38 90 THR A O 1
ATOM 671 N N . ASP A 1 91 ? 30.990 -22.928 -11.962 1.00 57.72 91 ASP A N 1
ATOM 672 C CA . ASP A 1 91 ? 29.693 -23.055 -11.303 1.00 57.72 91 ASP A CA 1
ATOM 673 C C . ASP A 1 91 ? 28.539 -22.686 -12.253 1.00 57.72 91 ASP A C 1
ATOM 675 O O . ASP A 1 91 ? 28.155 -21.525 -12.412 1.00 57.72 91 ASP A O 1
ATOM 679 N N . TRP A 1 92 ? 27.967 -23.716 -12.876 1.00 54.81 92 TRP A N 1
ATOM 680 C CA . TRP A 1 92 ? 26.844 -23.618 -13.807 1.00 54.81 92 TRP A CA 1
ATOM 681 C C . TRP A 1 92 ? 25.526 -23.213 -13.115 1.00 54.81 92 TRP A C 1
ATOM 683 O O . TRP A 1 92 ? 24.520 -22.995 -13.789 1.00 54.81 92 TRP A O 1
ATOM 693 N N . PHE A 1 93 ? 25.510 -23.092 -11.780 1.00 60.25 93 PHE A N 1
ATOM 694 C CA . PHE A 1 93 ? 24.348 -22.653 -11.003 1.00 60.25 93 PHE A CA 1
ATOM 695 C C . PHE A 1 93 ? 24.359 -21.164 -10.642 1.00 60.25 93 PHE A C 1
ATOM 697 O O . PHE A 1 93 ? 23.373 -20.685 -10.078 1.00 60.25 93 PHE A O 1
ATOM 704 N N . SER A 1 94 ? 25.410 -20.411 -10.977 1.00 53.72 94 SER A N 1
ATOM 705 C CA . SER A 1 94 ? 25.448 -18.965 -10.745 1.00 53.72 94 SER A CA 1
ATOM 706 C C . SER A 1 94 ? 24.381 -18.237 -11.590 1.00 53.72 94 SER A C 1
ATOM 708 O O . SER A 1 94 ? 24.493 -18.212 -12.819 1.00 53.72 94 SER A O 1
ATOM 710 N N . PRO A 1 95 ? 23.344 -17.620 -10.977 1.00 55.38 95 PRO A N 1
ATOM 711 C CA . PRO A 1 95 ? 22.301 -16.921 -11.726 1.00 55.38 95 PRO A CA 1
ATOM 712 C C . PRO A 1 95 ? 22.880 -15.713 -12.478 1.00 55.38 95 PRO A C 1
ATOM 714 O O . PRO A 1 95 ? 23.824 -15.094 -11.975 1.00 55.38 95 PRO A O 1
ATOM 717 N N . PRO A 1 96 ? 22.309 -15.318 -13.633 1.00 54.31 96 PRO A N 1
ATOM 718 C CA . PRO A 1 96 ? 22.748 -14.127 -14.349 1.00 54.31 96 PRO A CA 1
ATOM 719 C C . PRO A 1 96 ? 22.750 -12.900 -13.433 1.00 54.31 96 PRO A C 1
ATOM 721 O O . PRO A 1 96 ? 21.715 -12.516 -12.887 1.00 54.31 96 PRO A O 1
ATOM 724 N N . VAL A 1 97 ? 23.917 -12.274 -13.270 1.00 57.28 97 VAL A N 1
ATOM 725 C CA . VAL A 1 97 ? 24.042 -11.002 -12.552 1.00 57.28 97 VAL A CA 1
ATOM 726 C C . VAL A 1 97 ? 23.492 -9.910 -13.463 1.00 57.28 97 VAL A C 1
ATOM 728 O O . VAL A 1 97 ? 24.210 -9.366 -14.300 1.00 57.28 97 VAL A O 1
ATOM 731 N N . VAL A 1 98 ? 22.193 -9.640 -13.339 1.00 58.12 98 VAL A N 1
ATOM 732 C CA . V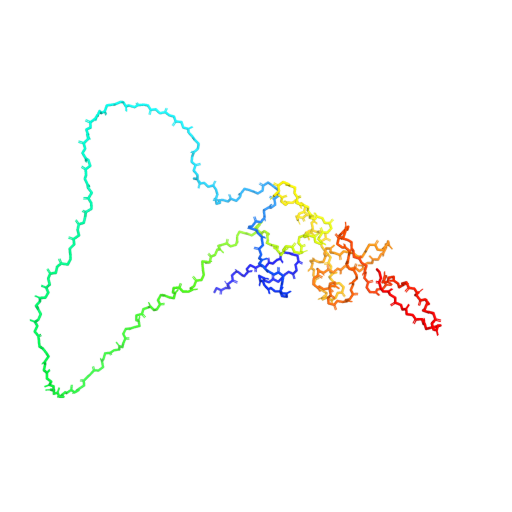AL A 1 98 ? 21.526 -8.549 -14.054 1.00 58.12 98 VAL A CA 1
ATOM 733 C C . VAL A 1 98 ? 22.050 -7.223 -13.490 1.00 58.12 98 VAL A C 1
ATOM 735 O O . VAL A 1 98 ? 21.934 -7.012 -12.281 1.00 58.12 98 VAL A O 1
ATOM 738 N N . PRO A 1 99 ? 22.636 -6.329 -14.310 1.00 57.50 99 PRO A N 1
ATOM 739 C CA . PRO A 1 99 ? 23.012 -4.999 -13.851 1.00 57.50 99 PRO A CA 1
ATOM 740 C C . PRO A 1 99 ? 21.760 -4.242 -13.409 1.00 57.50 99 PRO A C 1
ATOM 742 O O . PRO A 1 99 ? 20.840 -4.070 -14.205 1.00 57.50 99 PRO A O 1
ATOM 745 N N . LEU A 1 100 ? 21.719 -3.793 -12.153 1.00 60.94 100 LEU A N 1
ATOM 746 C CA . LEU A 1 100 ? 20.618 -2.961 -11.680 1.00 60.94 100 LEU A CA 1
ATOM 747 C C . LEU A 1 100 ? 20.831 -1.528 -12.168 1.00 60.94 100 LEU A C 1
ATOM 749 O O . LEU A 1 100 ? 21.603 -0.769 -11.579 1.00 60.94 100 LEU A O 1
ATOM 753 N N . ASP A 1 101 ? 20.128 -1.150 -13.234 1.00 67.06 101 ASP A N 1
ATOM 754 C CA . ASP A 1 101 ? 19.979 0.257 -13.597 1.00 67.06 101 ASP A CA 1
ATOM 755 C C . ASP A 1 101 ? 19.370 0.994 -12.389 1.00 67.06 101 ASP A C 1
ATOM 757 O O . ASP A 1 101 ? 18.312 0.623 -11.881 1.00 67.06 101 ASP A O 1
ATOM 761 N N . ALA A 1 102 ? 20.011 2.070 -11.918 1.00 67.12 102 ALA A N 1
ATOM 762 C CA . ALA A 1 102 ? 19.615 2.783 -10.690 1.00 67.12 102 ALA A CA 1
ATOM 763 C C . ALA A 1 102 ? 18.206 3.424 -10.741 1.00 67.12 102 ALA A C 1
ATOM 765 O O . ALA A 1 102 ? 17.722 3.974 -9.750 1.00 67.12 102 ALA A O 1
ATOM 766 N N . ASN A 1 103 ? 17.555 3.365 -11.903 1.00 75.31 103 ASN A N 1
ATOM 767 C CA . ASN A 1 103 ? 16.205 3.840 -12.171 1.00 75.31 103 ASN A CA 1
ATOM 768 C C . ASN A 1 103 ? 15.163 2.703 -12.210 1.00 75.31 103 ASN A C 1
ATOM 770 O O . ASN A 1 103 ? 13.983 2.978 -12.437 1.00 75.31 103 ASN A O 1
ATOM 774 N N . GLU A 1 104 ? 15.557 1.449 -11.983 1.00 86.88 104 GLU A N 1
ATOM 775 C CA . GLU A 1 104 ? 14.645 0.307 -11.952 1.00 86.88 104 GLU A CA 1
ATOM 776 C C . GLU A 1 104 ? 13.898 0.183 -10.631 1.00 86.88 104 GLU A C 1
ATOM 778 O O . GLU A 1 104 ? 14.473 0.089 -9.548 1.00 86.88 104 GLU A O 1
ATOM 783 N N . HIS A 1 105 ? 12.578 0.108 -10.739 1.00 89.62 105 HIS A N 1
ATOM 784 C CA . HIS A 1 105 ? 11.693 -0.143 -9.621 1.00 89.62 105 HIS A CA 1
ATOM 785 C C . HIS A 1 105 ? 11.088 -1.535 -9.764 1.00 89.62 105 HIS A C 1
ATOM 787 O O . HIS A 1 105 ? 10.485 -1.868 -10.783 1.00 89.62 105 HIS A O 1
ATOM 793 N N . TRP A 1 106 ? 11.227 -2.321 -8.706 1.00 93.06 106 TRP A N 1
ATOM 794 C CA . TRP A 1 106 ? 10.723 -3.683 -8.599 1.00 93.06 106 TRP A CA 1
ATOM 795 C C . TRP A 1 106 ? 9.697 -3.752 -7.462 1.00 93.06 106 TRP A C 1
ATOM 797 O O . TRP A 1 106 ? 9.806 -3.006 -6.484 1.00 93.06 106 TRP A O 1
ATOM 807 N N . LEU A 1 107 ? 8.673 -4.598 -7.590 1.00 94.56 107 LEU A N 1
ATOM 808 C CA . LEU A 1 107 ? 7.521 -4.647 -6.678 1.00 94.56 107 LEU A CA 1
ATOM 809 C C . LEU A 1 107 ? 7.008 -6.074 -6.483 1.00 94.56 107 LEU A C 1
ATOM 811 O O . LEU A 1 107 ? 6.883 -6.809 -7.453 1.00 94.56 107 LEU A O 1
ATOM 815 N N . HIS A 1 108 ? 6.596 -6.426 -5.266 1.00 96.56 108 HIS A N 1
ATOM 816 C CA . HIS A 1 108 ? 5.648 -7.534 -5.078 1.00 96.56 108 HIS A CA 1
ATOM 817 C C . HIS A 1 108 ? 4.261 -7.129 -5.582 1.00 96.56 108 HIS A C 1
ATOM 819 O O . HIS A 1 108 ? 3.883 -5.961 -5.436 1.00 96.56 108 HIS A O 1
ATOM 825 N N . GLU A 1 109 ? 3.487 -8.084 -6.097 1.00 95.31 109 GLU A N 1
ATOM 826 C CA . GLU A 1 109 ? 2.131 -7.853 -6.615 1.00 95.31 109 GLU A CA 1
ATOM 827 C C . GLU A 1 109 ? 1.221 -7.183 -5.568 1.00 95.31 109 GLU A C 1
ATOM 829 O O . GLU A 1 109 ? 0.753 -6.063 -5.788 1.00 95.31 109 GLU A O 1
ATOM 834 N N . ASP A 1 110 ? 1.084 -7.764 -4.372 1.00 95.69 110 ASP A N 1
ATOM 835 C CA . ASP A 1 110 ? 0.306 -7.164 -3.276 1.00 95.69 110 ASP A CA 1
ATOM 836 C C . ASP A 1 110 ? 0.810 -5.775 -2.858 1.00 95.69 110 ASP A C 1
ATOM 838 O O . ASP A 1 110 ? 0.027 -4.892 -2.500 1.00 95.69 110 ASP A O 1
ATOM 842 N N . CYS A 1 111 ? 2.126 -5.544 -2.906 1.00 95.69 111 CYS A N 1
ATOM 843 C CA . CYS A 1 111 ? 2.681 -4.230 -2.585 1.00 95.69 111 CYS A CA 1
ATOM 844 C C . CYS A 1 111 ? 2.276 -3.173 -3.619 1.00 95.69 111 CYS A C 1
ATOM 846 O O . CYS A 1 111 ? 2.148 -2.007 -3.249 1.00 95.69 111 CYS A O 1
ATOM 848 N N . ALA A 1 112 ? 2.062 -3.555 -4.881 1.00 94.62 112 ALA A N 1
ATOM 849 C CA . ALA A 1 112 ? 1.494 -2.682 -5.900 1.00 94.62 112 ALA A CA 1
ATOM 850 C C . ALA A 1 112 ? -0.019 -2.493 -5.692 1.00 94.62 112 ALA A C 1
ATOM 852 O O . ALA A 1 112 ? -0.468 -1.352 -5.596 1.00 94.62 112 ALA A O 1
ATOM 853 N N . ILE A 1 113 ? -0.780 -3.588 -5.559 1.00 94.19 113 ILE A N 1
ATOM 854 C CA . ILE A 1 113 ? -2.250 -3.590 -5.431 1.00 94.19 113 ILE A CA 1
ATOM 855 C C . ILE A 1 113 ? -2.720 -2.744 -4.239 1.00 94.19 113 ILE A C 1
ATOM 857 O O . ILE A 1 113 ? -3.589 -1.887 -4.384 1.00 94.19 113 ILE A O 1
ATOM 861 N N . TRP A 1 114 ? -2.109 -2.922 -3.066 1.00 95.38 114 TRP A N 1
ATOM 862 C CA . TRP A 1 114 ? -2.502 -2.223 -1.836 1.00 95.38 114 TRP A CA 1
ATOM 863 C C . TRP A 1 114 ? -1.860 -0.834 -1.672 1.00 95.38 114 TRP A C 1
ATOM 865 O O . TRP A 1 114 ? -1.960 -0.206 -0.612 1.00 95.38 114 TRP A O 1
ATOM 875 N N . SER A 1 115 ? -1.180 -0.321 -2.700 1.00 94.56 115 SER A N 1
ATOM 876 C CA . SER A 1 115 ? -0.565 1.003 -2.663 1.00 94.56 115 SER A CA 1
ATOM 877 C C . SER A 1 115 ? -1.521 2.067 -3.196 1.00 94.56 115 SER A C 1
ATOM 879 O O . SER A 1 115 ? -1.812 2.123 -4.385 1.00 94.56 115 SER A O 1
ATOM 881 N N . ALA A 1 116 ? -1.931 2.998 -2.329 1.00 86.00 116 ALA A N 1
ATOM 882 C CA . ALA A 1 116 ? -2.928 4.041 -2.616 1.00 86.00 116 ALA A CA 1
ATOM 883 C C . ALA A 1 116 ? -2.579 5.038 -3.753 1.00 86.00 116 ALA A C 1
ATOM 885 O O . ALA A 1 116 ? -3.302 6.008 -3.969 1.00 86.00 116 ALA A O 1
ATOM 886 N N . SER A 1 117 ? -1.446 4.873 -4.436 1.00 87.38 117 SER A N 1
ATOM 887 C CA . SER A 1 117 ? -1.026 5.703 -5.573 1.00 87.38 117 SER A CA 1
ATOM 888 C C . SER A 1 117 ? -0.566 4.888 -6.783 1.00 87.38 117 SER A C 1
ATOM 890 O O . SER A 1 117 ? -0.096 5.487 -7.744 1.00 87.38 117 SER A O 1
ATOM 892 N N . VAL A 1 118 ? -0.684 3.557 -6.754 1.00 92.56 118 VAL A N 1
ATOM 893 C CA . VAL A 1 118 ? -0.326 2.676 -7.873 1.00 92.56 118 VAL A CA 1
ATOM 894 C C . VAL A 1 118 ? -1.598 2.197 -8.559 1.00 92.56 118 VAL A C 1
ATOM 896 O O . VAL A 1 118 ? -2.569 1.840 -7.901 1.00 92.56 118 VAL A O 1
ATOM 899 N N . PHE A 1 119 ? -1.608 2.212 -9.889 1.00 90.50 119 PHE A N 1
ATOM 900 C CA . PHE A 1 119 ? -2.749 1.758 -10.680 1.00 90.50 119 PHE A CA 1
ATOM 901 C C . PHE A 1 119 ? -2.284 1.081 -11.971 1.00 90.50 119 PHE A C 1
ATOM 903 O O . PHE A 1 119 ? -1.336 1.529 -12.620 1.00 90.50 119 PHE A O 1
ATOM 910 N N . LEU A 1 120 ? -2.955 -0.014 -12.335 1.00 88.56 120 LEU A N 1
ATOM 911 C CA . LEU A 1 120 ? -2.684 -0.797 -13.538 1.00 88.56 120 LEU A CA 1
ATOM 912 C C . LEU A 1 120 ? -3.731 -0.464 -14.607 1.00 88.56 120 LEU A C 1
ATOM 914 O O . LEU A 1 120 ? -4.923 -0.686 -14.411 1.00 88.56 120 LEU A O 1
ATOM 918 N N . VAL A 1 121 ? -3.294 0.053 -15.755 1.00 88.88 121 VAL A N 1
ATOM 919 C CA . VAL A 1 121 ? -4.169 0.414 -16.879 1.00 88.88 121 VAL A CA 1
ATOM 920 C C . VAL A 1 121 ? -3.642 -0.254 -18.143 1.00 88.88 121 VAL A C 1
ATOM 922 O O . VAL A 1 121 ? -2.528 0.021 -18.583 1.00 88.88 121 VAL A O 1
ATOM 925 N N . ARG A 1 122 ? -4.446 -1.150 -18.733 1.00 87.69 122 ARG A N 1
ATOM 926 C CA . ARG A 1 122 ? -4.113 -1.906 -19.961 1.00 87.69 122 ARG A CA 1
ATOM 927 C C . ARG A 1 122 ? -2.746 -2.619 -19.894 1.00 87.69 122 ARG A C 1
ATOM 929 O O . ARG A 1 122 ? -2.000 -2.618 -20.866 1.00 87.69 122 ARG A O 1
ATOM 936 N N . GLY A 1 123 ? -2.411 -3.191 -18.735 1.00 83.31 123 GLY A N 1
ATOM 937 C CA . GLY A 1 123 ? -1.136 -3.883 -18.500 1.00 83.31 123 GLY A CA 1
ATOM 938 C C . GLY A 1 123 ? 0.066 -2.970 -18.220 1.00 83.31 123 GLY A C 1
ATOM 939 O O . GLY A 1 123 ? 1.161 -3.477 -17.998 1.00 83.31 123 GLY A O 1
ATOM 940 N N . LYS A 1 124 ? -0.109 -1.641 -18.186 1.00 84.94 124 LYS A N 1
ATOM 941 C CA . LYS A 1 124 ? 0.932 -0.689 -17.778 1.00 84.94 124 LYS A CA 1
ATOM 942 C C . LYS A 1 124 ? 0.655 -0.154 -16.374 1.00 84.94 124 LYS A C 1
ATOM 944 O O . LYS A 1 124 ? -0.468 0.235 -16.063 1.00 84.94 124 LYS A O 1
ATOM 949 N N . LEU A 1 125 ? 1.689 -0.144 -15.537 1.00 87.94 125 LEU A N 1
ATOM 950 C CA . LEU A 1 125 ? 1.642 0.337 -14.159 1.00 87.94 125 LEU A CA 1
ATOM 951 C C . LEU A 1 125 ? 1.999 1.831 -14.107 1.00 87.94 125 LEU A C 1
ATOM 953 O O . LEU A 1 125 ? 2.923 2.280 -14.785 1.00 87.94 125 LEU A O 1
ATOM 957 N N . TYR A 1 126 ? 1.249 2.591 -13.314 1.00 90.25 126 TYR A N 1
ATOM 958 C CA . TYR A 1 126 ? 1.344 4.046 -13.197 1.00 90.25 126 TYR A CA 1
ATOM 959 C C . TYR A 1 126 ? 1.395 4.488 -11.733 1.00 90.25 126 TYR A C 1
ATOM 961 O O . TYR A 1 126 ? 1.038 3.737 -10.826 1.00 90.25 126 TYR A O 1
ATOM 969 N N . GLY A 1 127 ? 1.844 5.727 -11.504 1.00 91.94 127 GLY A N 1
ATOM 970 C CA . GLY A 1 127 ? 1.833 6.369 -10.186 1.00 91.94 127 GLY A CA 1
ATOM 971 C C . GLY A 1 127 ? 2.852 5.825 -9.174 1.00 91.94 127 GLY A C 1
ATOM 972 O O . GLY A 1 127 ? 2.944 6.347 -8.064 1.00 91.94 127 GLY A O 1
ATOM 973 N N . LEU A 1 128 ? 3.683 4.854 -9.564 1.00 91.25 128 LEU A N 1
ATOM 974 C CA . LEU A 1 128 ? 4.733 4.263 -8.729 1.00 91.25 128 LEU A CA 1
ATOM 975 C C . LEU A 1 128 ? 5.709 5.291 -8.150 1.00 91.25 128 LEU A C 1
ATOM 977 O O . LEU A 1 128 ? 5.973 5.281 -6.951 1.00 91.25 128 LEU A O 1
ATOM 981 N N . GLU A 1 129 ? 6.193 6.222 -8.969 1.00 89.81 129 GLU A N 1
ATOM 982 C CA . GLU A 1 129 ? 7.082 7.292 -8.507 1.00 89.81 129 GLU A CA 1
ATOM 983 C C . GLU A 1 129 ? 6.408 8.155 -7.426 1.00 89.81 129 GLU A C 1
ATOM 985 O O . GLU A 1 129 ? 7.005 8.463 -6.394 1.00 89.81 129 GLU A O 1
ATOM 990 N N . ASN A 1 130 ? 5.116 8.461 -7.596 1.00 91.44 130 ASN A N 1
ATOM 991 C CA . ASN A 1 130 ? 4.322 9.136 -6.572 1.00 91.44 130 ASN A CA 1
ATOM 992 C C . ASN A 1 130 ? 4.143 8.269 -5.318 1.00 91.44 130 ASN A C 1
ATOM 994 O O . ASN A 1 130 ? 4.237 8.802 -4.215 1.00 91.44 130 ASN A O 1
ATOM 998 N N . ALA A 1 131 ? 3.943 6.956 -5.455 1.00 93.12 131 ALA A N 1
ATOM 999 C CA . ALA A 1 131 ? 3.846 6.037 -4.326 1.00 93.12 131 ALA A CA 1
ATOM 1000 C C . ALA A 1 131 ? 5.142 6.014 -3.497 1.00 93.12 131 ALA A C 1
ATOM 1002 O O . ALA A 1 131 ? 5.089 6.232 -2.287 1.00 93.12 131 ALA A O 1
ATOM 1003 N N . VAL A 1 132 ? 6.301 5.844 -4.143 1.00 91.31 132 VAL A N 1
ATOM 1004 C CA . VAL A 1 132 ? 7.629 5.853 -3.500 1.00 91.31 132 VAL A CA 1
ATOM 1005 C C . VAL A 1 132 ? 7.909 7.210 -2.844 1.00 91.31 132 VAL A C 1
ATOM 1007 O O . VAL A 1 132 ? 8.294 7.270 -1.676 1.00 91.31 132 VAL A O 1
ATOM 1010 N N . ARG A 1 133 ? 7.642 8.319 -3.546 1.00 90.81 133 ARG A N 1
ATOM 1011 C CA . ARG A 1 133 ? 7.849 9.691 -3.050 1.00 90.81 133 ARG A CA 1
ATOM 1012 C C . ARG A 1 133 ? 6.932 10.061 -1.877 1.00 90.81 133 ARG A C 1
ATOM 1014 O O . ARG A 1 133 ? 7.333 10.818 -0.991 1.00 90.81 133 ARG A O 1
ATOM 1021 N N . LEU A 1 134 ? 5.692 9.570 -1.867 1.00 91.94 134 LEU A N 1
ATOM 1022 C CA . LEU A 1 134 ? 4.710 9.849 -0.812 1.00 91.94 134 LEU A CA 1
ATOM 1023 C C . LEU A 1 134 ? 4.769 8.852 0.353 1.00 91.94 134 LEU A C 1
ATOM 1025 O O . LEU A 1 134 ? 4.220 9.162 1.419 1.00 91.94 134 LEU A O 1
ATOM 1029 N N . ALA A 1 135 ? 5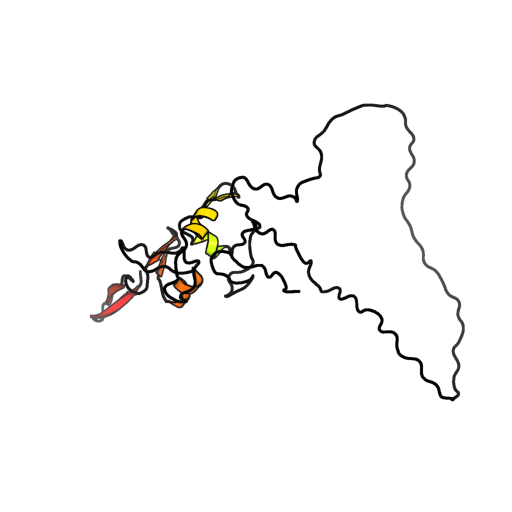.444 7.712 0.182 1.00 93.56 135 ALA A N 1
ATOM 1030 C CA . ALA A 1 135 ? 5.596 6.676 1.192 1.00 93.56 135 ALA A CA 1
ATOM 1031 C C . ALA A 1 135 ? 6.114 7.237 2.525 1.00 93.56 135 ALA A C 1
ATOM 1033 O O . ALA A 1 135 ? 7.022 8.072 2.588 1.00 93.56 135 ALA A O 1
ATOM 1034 N N . LYS A 1 136 ? 5.516 6.777 3.626 1.00 95.25 136 LYS A N 1
ATOM 1035 C CA . LYS A 1 136 ? 5.826 7.244 4.983 1.00 95.25 136 LYS A CA 1
ATOM 1036 C C . LYS A 1 136 ? 6.549 6.169 5.789 1.00 95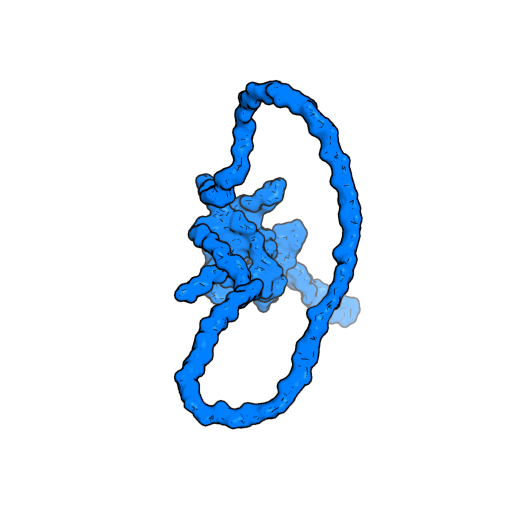.25 136 LYS A C 1
ATOM 1038 O O . LYS A 1 136 ? 6.902 5.106 5.279 1.00 95.25 136 LYS A O 1
ATOM 1043 N N . VAL A 1 137 ? 6.820 6.485 7.050 1.00 97.19 137 VAL A N 1
ATOM 1044 C CA . VAL A 1 137 ? 7.342 5.536 8.034 1.00 97.19 137 VAL A CA 1
ATOM 1045 C C . VAL A 1 137 ? 6.217 4.586 8.456 1.00 97.19 137 VAL A C 1
ATOM 1047 O O . VAL A 1 137 ? 5.112 5.027 8.768 1.00 97.19 137 VAL A O 1
ATOM 1050 N N . CYS A 1 138 ? 6.497 3.285 8.437 1.00 97.75 138 CYS A N 1
ATOM 1051 C CA . CYS A 1 138 ? 5.572 2.226 8.823 1.00 97.75 138 CYS A CA 1
ATOM 1052 C C . CYS A 1 138 ? 5.332 2.221 10.337 1.00 97.75 138 CYS A C 1
ATOM 1054 O O . CYS A 1 138 ? 6.276 2.094 11.114 1.00 97.75 138 CYS A O 1
ATOM 1056 N N . SER A 1 139 ? 4.071 2.271 10.766 1.00 97.19 139 SER A N 1
ATOM 1057 C CA . SER A 1 139 ? 3.688 2.267 12.181 1.00 97.19 139 SER A CA 1
ATOM 1058 C C . SER A 1 139 ? 4.026 0.959 12.915 1.00 97.19 139 SER A C 1
ATOM 1060 O O . SER A 1 139 ? 4.069 0.969 14.142 1.00 97.19 139 SER A O 1
ATOM 1062 N N . THR A 1 140 ? 4.287 -0.142 12.196 1.00 96.81 140 THR A N 1
ATOM 1063 C CA . THR A 1 140 ? 4.751 -1.416 12.781 1.00 96.81 140 THR A CA 1
ATOM 1064 C C . THR A 1 140 ? 6.277 -1.478 12.854 1.00 96.81 140 THR A C 1
ATOM 1066 O O . THR A 1 140 ? 6.829 -1.574 13.943 1.00 96.81 140 THR A O 1
ATOM 1069 N N . CYS A 1 141 ? 6.977 -1.414 11.714 1.00 96.62 141 CYS A N 1
ATOM 1070 C CA . CYS A 1 141 ? 8.418 -1.700 11.653 1.00 96.62 141 CYS A CA 1
ATOM 1071 C C . CYS A 1 141 ? 9.329 -0.457 11.613 1.00 96.62 141 CYS A C 1
ATOM 1073 O O . CYS A 1 141 ? 10.536 -0.606 11.457 1.00 96.62 141 CYS A O 1
ATOM 1075 N N . GLN A 1 142 ? 8.770 0.758 11.670 1.00 97.25 142 GLN A N 1
ATOM 1076 C CA . GLN A 1 142 ? 9.485 2.048 11.676 1.00 97.25 142 GLN A CA 1
ATOM 1077 C C . GLN A 1 142 ? 10.447 2.304 10.492 1.00 97.25 142 GLN A C 1
ATOM 1079 O O . GLN A 1 142 ? 11.216 3.264 10.500 1.00 97.25 142 GLN A O 1
ATOM 1084 N N . ARG A 1 143 ? 10.361 1.509 9.417 1.00 96.38 143 ARG A N 1
ATOM 1085 C CA . ARG A 1 143 ? 11.067 1.748 8.144 1.00 96.38 143 ARG A CA 1
ATOM 1086 C C . ARG A 1 143 ? 10.209 2.602 7.205 1.00 96.38 143 ARG A C 1
ATOM 1088 O O . ARG A 1 143 ? 8.980 2.547 7.273 1.00 96.38 143 ARG A O 1
ATOM 1095 N N . ARG A 1 144 ? 10.840 3.386 6.321 1.00 95.50 144 ARG A N 1
ATOM 1096 C CA . ARG A 1 144 ? 10.146 4.074 5.212 1.00 95.50 144 ARG A CA 1
ATOM 1097 C C . ARG A 1 144 ? 9.602 3.059 4.191 1.00 95.50 144 ARG A C 1
ATOM 1099 O O . ARG A 1 144 ? 10.004 1.898 4.202 1.00 95.50 144 ARG A O 1
ATOM 1106 N N . GLY A 1 145 ? 8.677 3.504 3.338 1.00 94.44 145 GLY A N 1
ATOM 1107 C CA . GLY A 1 145 ? 8.046 2.680 2.296 1.00 94.44 145 GLY A CA 1
ATOM 1108 C C . GLY A 1 145 ? 6.557 2.370 2.529 1.00 94.44 145 GLY A C 1
ATOM 1109 O O . GLY A 1 145 ? 5.902 1.772 1.684 1.00 94.44 145 GLY A O 1
ATOM 1110 N N . ALA A 1 146 ? 5.981 2.816 3.649 1.00 96.31 146 ALA A N 1
ATOM 1111 C CA . ALA A 1 146 ? 4.576 2.577 3.968 1.00 96.31 146 ALA A CA 1
ATOM 1112 C C . ALA A 1 146 ? 3.628 3.455 3.131 1.00 96.31 146 ALA A C 1
ATOM 1114 O O . ALA A 1 146 ? 3.530 4.669 3.357 1.00 96.31 146 ALA A O 1
ATOM 1115 N N . THR A 1 147 ? 2.902 2.833 2.202 1.00 95.62 147 THR A N 1
ATOM 1116 C CA . THR A 1 147 ? 1.889 3.470 1.341 1.00 95.62 147 THR A CA 1
ATOM 1117 C C . THR A 1 147 ? 0.452 3.175 1.787 1.00 95.62 147 THR A C 1
ATOM 1119 O O . THR A 1 147 ? -0.407 4.052 1.658 1.00 95.62 147 THR A O 1
ATOM 1122 N N . LEU A 1 148 ? 0.190 2.011 2.395 1.00 96.00 148 LEU A N 1
ATOM 1123 C CA . LEU A 1 148 ? -1.141 1.582 2.839 1.00 96.00 148 LEU A CA 1
ATOM 1124 C C . LEU A 1 148 ? -1.564 2.336 4.115 1.00 96.00 148 LEU A C 1
ATOM 1126 O O . LEU A 1 148 ? -1.051 2.098 5.212 1.00 96.00 148 LEU A O 1
ATOM 1130 N N . GLY A 1 149 ? -2.479 3.296 3.973 1.00 95.75 149 GLY A N 1
ATOM 1131 C CA . GLY A 1 149 ? -2.963 4.155 5.060 1.00 95.75 149 GLY A CA 1
ATOM 1132 C C . GLY A 1 149 ? -4.324 3.741 5.608 1.00 95.75 149 GLY A C 1
ATOM 1133 O O . GLY A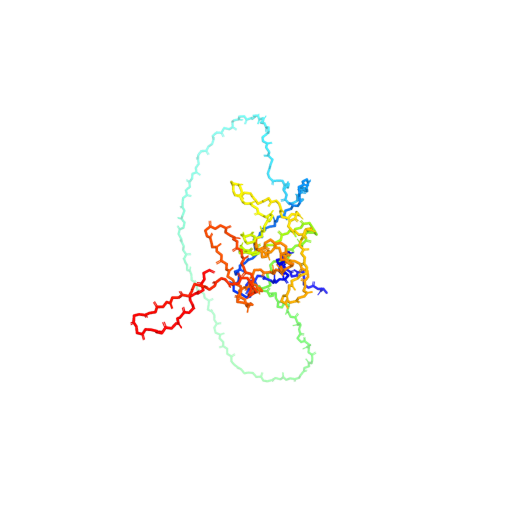 1 149 ? -5.158 3.214 4.879 1.00 95.75 149 GLY A O 1
ATOM 1134 N N . CYS A 1 150 ? -4.566 4.004 6.894 1.00 95.75 150 CYS A N 1
ATOM 1135 C CA . CYS A 1 150 ? -5.882 3.766 7.478 1.00 95.75 150 CYS A CA 1
ATOM 1136 C C . CYS A 1 150 ? -6.929 4.730 6.884 1.00 95.75 150 CYS A C 1
ATOM 1138 O O . CYS A 1 150 ? -6.742 5.943 6.933 1.00 95.75 150 CYS A O 1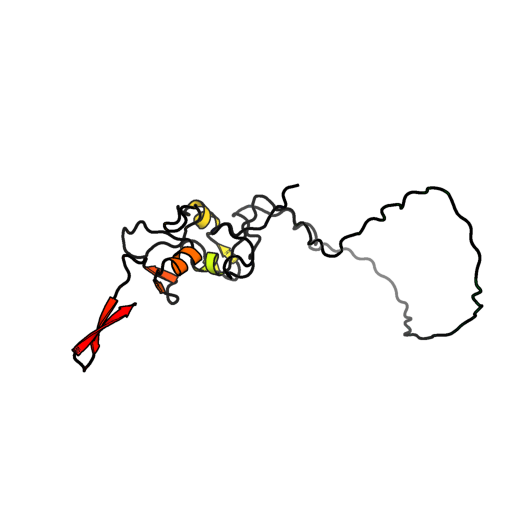
ATOM 1140 N N . VAL A 1 151 ? -8.047 4.195 6.383 1.00 94.62 151 VAL A N 1
ATOM 1141 C CA . VAL A 1 151 ? -9.132 4.957 5.728 1.00 94.62 151 VAL A CA 1
ATOM 1142 C C . VAL A 1 151 ? -9.899 5.893 6.678 1.00 94.62 151 VAL A C 1
ATOM 1144 O O . VAL A 1 151 ? -10.565 6.830 6.241 1.00 94.62 151 VAL A O 1
ATOM 1147 N N . PHE A 1 152 ? -9.798 5.677 7.993 1.00 94.00 152 PHE A N 1
ATOM 1148 C CA . PHE A 1 152 ? -10.428 6.549 8.983 1.00 94.00 152 PHE A CA 1
ATOM 1149 C C . PHE A 1 152 ? -9.816 7.958 8.936 1.00 94.00 152 PHE A C 1
ATOM 1151 O O . PHE A 1 152 ? -8.603 8.127 9.093 1.00 94.00 152 PHE A O 1
ATOM 1158 N N . LYS A 1 153 ? -10.663 8.976 8.741 1.00 92.94 153 LYS A N 1
ATOM 1159 C CA . LYS A 1 153 ? -10.246 10.372 8.536 1.00 92.94 153 LYS A CA 1
ATOM 1160 C C . LYS A 1 153 ? -9.324 10.857 9.661 1.00 92.94 153 LYS A C 1
ATOM 1162 O O . LYS A 1 153 ? -9.628 10.701 10.838 1.00 92.94 153 LYS A O 1
ATOM 1167 N N . GLY A 1 154 ? -8.191 11.449 9.284 1.00 93.62 154 GLY A N 1
ATOM 1168 C CA . GLY A 1 154 ? -7.193 11.967 10.226 1.00 93.62 154 GLY A CA 1
ATOM 1169 C C . GLY A 1 154 ? -6.329 10.907 10.923 1.00 93.62 154 GLY A C 1
ATOM 1170 O O . GLY A 1 154 ? -5.472 11.272 11.722 1.00 93.62 154 GLY A O 1
ATOM 1171 N N . CYS A 1 155 ? -6.494 9.609 10.637 1.00 95.88 155 CYS A N 1
ATOM 1172 C CA . CYS A 1 155 ? -5.632 8.584 11.222 1.00 95.88 155 CYS A CA 1
ATOM 1173 C C . CYS A 1 155 ? -4.199 8.672 10.649 1.00 95.88 155 CYS A C 1
ATOM 1175 O O . CYS A 1 155 ? -4.022 8.528 9.438 1.00 95.88 155 CYS A O 1
ATOM 1177 N N . PRO A 1 156 ? -3.155 8.840 11.485 1.00 95.38 156 PRO A N 1
ATOM 1178 C CA . PRO A 1 156 ? -1.773 8.912 11.008 1.00 95.38 156 PRO A CA 1
ATOM 1179 C C . PRO A 1 156 ? -1.173 7.534 10.682 1.00 95.38 156 PRO A C 1
ATOM 1181 O O . PRO A 1 156 ? -0.088 7.464 10.106 1.00 95.38 156 PRO A O 1
ATOM 1184 N N . ASN A 1 157 ? -1.845 6.439 11.060 1.00 96.75 157 ASN A N 1
ATOM 1185 C CA . ASN A 1 157 ? -1.296 5.091 10.942 1.00 96.75 157 ASN A CA 1
ATOM 1186 C C . ASN A 1 157 ? -1.177 4.665 9.469 1.00 96.75 157 ASN A C 1
ATOM 1188 O O . ASN A 1 157 ? -2.164 4.648 8.722 1.00 96.75 157 ASN A O 1
ATOM 1192 N N . LYS A 1 158 ? 0.039 4.280 9.079 1.00 96.25 158 LYS A N 1
ATOM 1193 C CA . LYS A 1 158 ? 0.414 3.828 7.735 1.00 96.25 158 LYS A CA 1
ATOM 1194 C C . LYS A 1 158 ? 1.319 2.611 7.848 1.00 96.25 158 LYS A C 1
ATOM 1196 O O . LYS A 1 158 ? 2.145 2.540 8.754 1.00 96.25 158 LYS A O 1
ATOM 1201 N N . TYR A 1 159 ? 1.179 1.669 6.928 1.00 97.50 159 TYR A N 1
ATOM 1202 C CA . TYR A 1 159 ? 1.845 0.374 6.991 1.00 97.50 159 TYR A CA 1
ATOM 1203 C C . TYR A 1 159 ? 2.401 -0.025 5.620 1.00 97.50 159 TYR A C 1
ATOM 1205 O O . TYR A 1 159 ? 1.954 0.464 4.582 1.00 97.50 159 TYR A O 1
ATOM 1213 N N . HIS A 1 160 ? 3.374 -0.933 5.615 1.00 97.50 160 HIS A N 1
ATOM 1214 C CA . HIS A 1 160 ? 3.551 -1.848 4.484 1.00 97.50 160 HIS A CA 1
ATOM 1215 C C . HIS A 1 160 ? 2.405 -2.867 4.483 1.00 97.50 160 HIS A C 1
ATOM 1217 O O . HIS A 1 160 ? 1.835 -3.128 5.543 1.00 97.50 160 HIS A O 1
ATOM 1223 N N . TYR A 1 161 ? 2.106 -3.479 3.337 1.00 96.88 161 TYR A N 1
ATOM 1224 C CA . TYR A 1 161 ? 1.065 -4.507 3.219 1.00 96.88 161 TYR A CA 1
ATOM 1225 C C . TYR A 1 161 ? 1.221 -5.635 4.266 1.00 96.88 161 TYR A C 1
ATOM 1227 O O . TYR A 1 161 ? 0.364 -5.800 5.135 1.00 96.88 161 TYR A O 1
ATOM 1235 N N . THR A 1 162 ? 2.379 -6.303 4.312 1.00 96.56 162 THR A N 1
ATOM 1236 C CA . THR A 1 162 ? 2.681 -7.356 5.307 1.00 96.56 162 THR A CA 1
ATOM 1237 C C . THR A 1 162 ? 2.615 -6.865 6.751 1.00 96.56 162 THR A C 1
ATOM 1239 O O . THR A 1 162 ? 2.099 -7.554 7.628 1.00 96.56 162 THR A O 1
ATOM 1242 N N . CYS A 1 163 ? 3.075 -5.640 7.015 1.00 97.19 163 CYS A N 1
ATOM 1243 C CA . CYS A 1 163 ? 2.974 -5.027 8.337 1.00 97.19 163 CYS A CA 1
ATOM 1244 C C . CYS A 1 163 ? 1.524 -4.743 8.763 1.00 97.19 163 CYS A C 1
ATOM 1246 O O . CYS A 1 163 ? 1.260 -4.685 9.968 1.00 97.19 163 CYS A O 1
ATOM 1248 N N . ALA A 1 164 ? 0.595 -4.547 7.821 1.00 96.31 164 ALA A N 1
ATOM 1249 C CA . ALA A 1 164 ? -0.830 -4.405 8.107 1.00 96.31 164 ALA A CA 1
ATOM 1250 C C . ALA A 1 164 ? -1.441 -5.760 8.501 1.00 96.31 164 ALA A C 1
ATOM 1252 O O . ALA A 1 164 ? -2.088 -5.833 9.549 1.00 96.31 164 ALA A O 1
ATOM 1253 N N . LEU A 1 165 ? -1.142 -6.825 7.741 1.00 94.38 165 LEU A N 1
ATOM 1254 C CA . LEU A 1 165 ? -1.538 -8.206 8.057 1.00 94.38 165 LEU A CA 1
ATOM 1255 C C . LEU A 1 165 ? -1.057 -8.613 9.462 1.00 94.38 165 LEU A C 1
ATOM 1257 O O . LEU A 1 165 ? -1.860 -8.918 10.343 1.00 94.38 165 LEU A O 1
ATOM 1261 N N . GLN A 1 166 ? 0.252 -8.507 9.714 1.00 94.62 166 GLN A N 1
ATOM 1262 C CA . GLN A 1 166 ? 0.882 -8.878 10.989 1.00 94.62 166 GLN A CA 1
ATOM 1263 C C . GLN A 1 166 ? 0.373 -8.072 12.194 1.00 94.62 166 GLN A C 1
ATOM 1265 O O . GLN A 1 166 ? 0.381 -8.566 13.319 1.00 94.62 166 GLN A O 1
ATOM 1270 N N . SER A 1 167 ? -0.063 -6.823 11.991 1.00 93.94 167 SER A N 1
ATOM 1271 C CA . SER A 1 167 ? -0.578 -5.971 13.075 1.00 93.94 167 SER A CA 1
ATOM 1272 C C . SER A 1 167 ? -2.087 -6.110 13.314 1.00 93.94 167 SER A C 1
ATOM 1274 O O . SER A 1 167 ? -2.643 -5.388 14.151 1.00 93.94 167 SER A O 1
ATOM 1276 N N . GLY A 1 168 ? -2.753 -7.036 12.613 1.00 91.94 168 GLY A N 1
ATOM 1277 C CA . GLY A 1 168 ? -4.181 -7.313 12.763 1.00 91.94 168 GLY A CA 1
ATOM 1278 C C . GLY A 1 168 ? -5.090 -6.198 12.238 1.00 91.94 168 GLY A C 1
ATOM 1279 O O . GLY A 1 168 ? -6.215 -6.045 12.743 1.00 91.94 168 GLY A O 1
ATOM 1280 N N . CYS A 1 169 ? -4.603 -5.405 11.274 1.00 94.50 169 CYS A N 1
ATOM 1281 C CA . CYS A 1 169 ? -5.434 -4.473 10.515 1.00 94.50 169 CYS A CA 1
ATOM 1282 C C . CYS A 1 169 ? -6.504 -5.239 9.723 1.00 94.50 169 CYS A C 1
ATOM 1284 O O . CYS A 1 169 ? -6.309 -6.395 9.359 1.00 94.50 169 CYS A O 1
ATOM 1286 N N . VAL A 1 170 ? -7.638 -4.591 9.466 1.00 94.00 170 VAL A N 1
ATOM 1287 C CA . VAL A 1 170 ? -8.674 -5.118 8.569 1.00 94.00 170 VAL A CA 1
ATOM 1288 C C . VAL A 1 170 ? -8.414 -4.548 7.185 1.00 94.00 170 VAL A C 1
ATOM 1290 O O . VAL A 1 170 ? -8.324 -3.329 7.043 1.00 94.00 170 VAL A O 1
ATOM 1293 N N . LEU A 1 171 ? -8.271 -5.421 6.198 1.00 93.62 171 LEU A N 1
ATOM 1294 C CA . LEU A 1 171 ? -8.152 -5.085 4.785 1.00 93.62 171 LEU A CA 1
ATOM 1295 C C . LEU A 1 171 ? -9.486 -5.453 4.114 1.00 93.62 171 LEU A C 1
ATOM 1297 O O . LEU A 1 171 ? -10.064 -6.485 4.444 1.00 93.62 171 LEU A O 1
ATOM 1301 N N . ASN A 1 172 ? -10.001 -4.593 3.235 1.00 92.50 172 ASN A N 1
ATOM 1302 C CA . ASN A 1 172 ? -11.200 -4.849 2.437 1.00 92.50 172 ASN A CA 1
ATOM 1303 C C . ASN A 1 172 ? -10.794 -4.921 0.962 1.00 92.50 172 ASN A C 1
ATOM 1305 O O . ASN A 1 172 ? -10.281 -3.944 0.420 1.00 92.50 172 ASN A O 1
ATOM 1309 N N . GLU A 1 173 ? -11.000 -6.082 0.345 1.00 92.75 173 GLU A N 1
ATOM 1310 C CA . GLU A 1 173 ? -10.600 -6.367 -1.038 1.00 92.75 173 GLU A CA 1
ATOM 1311 C C . GLU A 1 173 ? -11.540 -5.724 -2.069 1.00 92.75 173 GLU A C 1
ATOM 1313 O O . GLU A 1 173 ? -11.077 -5.310 -3.126 1.00 92.75 173 GLU A O 1
ATOM 1318 N N . ASP A 1 174 ? -12.824 -5.523 -1.739 1.00 90.50 174 ASP A N 1
ATOM 1319 C CA . ASP A 1 174 ? -13.816 -4.915 -2.646 1.00 90.50 174 ASP A CA 1
ATOM 1320 C C . ASP A 1 174 ? -13.444 -3.484 -3.077 1.00 90.50 174 ASP A C 1
ATOM 1322 O O . ASP A 1 174 ? -13.842 -3.015 -4.145 1.00 90.50 174 ASP A O 1
ATOM 1326 N N . ASN A 1 175 ? -12.725 -2.752 -2.217 1.00 90.75 175 ASN A N 1
ATOM 1327 C CA . ASN A 1 175 ? -12.335 -1.355 -2.437 1.00 90.75 175 ASN A CA 1
ATOM 1328 C C . ASN A 1 175 ? -10.870 -1.038 -2.079 1.00 90.75 175 ASN A C 1
ATOM 1330 O O . ASN A 1 175 ? -10.503 0.137 -2.010 1.00 90.75 175 ASN A O 1
ATOM 1334 N N . PHE A 1 176 ? -10.049 -2.064 -1.834 1.00 92.50 176 PHE A N 1
ATOM 1335 C CA . PHE A 1 176 ? -8.632 -1.972 -1.451 1.00 92.50 176 PHE A CA 1
ATOM 1336 C C . PHE A 1 176 ? -8.334 -1.010 -0.281 1.00 92.50 176 PHE A C 1
ATOM 1338 O O . PHE A 1 176 ? -7.250 -0.426 -0.183 1.00 92.50 176 PHE A O 1
ATOM 1345 N N . SER A 1 177 ? -9.288 -0.828 0.642 1.00 93.12 177 SER A N 1
ATOM 1346 C CA . SER A 1 177 ? -9.109 0.023 1.826 1.00 93.12 177 SER A CA 1
ATOM 1347 C C . SER A 1 177 ? -8.666 -0.765 3.059 1.00 93.12 177 SER A C 1
ATOM 1349 O O . SER A 1 177 ? -8.873 -1.972 3.176 1.00 93.12 177 SER A O 1
ATOM 1351 N N . MET A 1 178 ? -8.053 -0.071 4.022 1.00 94.19 178 MET A N 1
ATOM 1352 C CA . MET A 1 178 ? -7.574 -0.679 5.263 1.00 94.19 178 MET A CA 1
ATOM 1353 C C . MET A 1 178 ? -7.999 0.127 6.496 1.00 94.19 178 MET A C 1
ATOM 1355 O O . MET A 1 178 ? -7.927 1.359 6.528 1.00 94.19 178 MET A O 1
ATOM 1359 N N . LYS A 1 179 ? -8.413 -0.573 7.556 1.00 94.62 179 LYS A N 1
ATOM 1360 C CA . LYS A 1 179 ? -8.655 -0.029 8.899 1.00 94.62 179 LYS A CA 1
ATOM 1361 C C . LYS A 1 179 ? -7.596 -0.573 9.857 1.00 94.62 179 LYS A C 1
ATOM 1363 O O . LYS A 1 179 ? -7.470 -1.782 10.046 1.00 94.62 179 LYS A O 1
ATOM 1368 N N . CYS A 1 180 ? -6.850 0.313 10.512 1.00 95.38 180 CYS A N 1
ATOM 1369 C CA . CYS A 1 180 ? -5.867 -0.114 11.505 1.00 95.38 180 CYS A CA 1
ATOM 1370 C C . CYS A 1 180 ? -6.545 -0.680 12.764 1.00 95.38 180 CYS A C 1
ATOM 1372 O O . CYS A 1 180 ? -7.701 -0.367 13.048 1.00 95.38 180 CYS A O 1
ATOM 1374 N N . ARG A 1 181 ? -5.801 -1.422 13.596 1.00 91.50 181 ARG A N 1
ATOM 1375 C CA . ARG A 1 181 ? -6.307 -2.014 14.855 1.00 91.50 181 ARG A CA 1
ATOM 1376 C C . ARG A 1 181 ? -6.989 -1.043 15.840 1.00 91.50 181 ARG A C 1
ATOM 1378 O O . ARG A 1 181 ? -7.711 -1.507 16.713 1.00 91.50 181 ARG A O 1
ATOM 1385 N N . LYS A 1 182 ? -6.773 0.278 15.721 1.00 90.88 182 LYS A N 1
ATOM 1386 C CA . LYS A 1 182 ? -7.465 1.317 16.520 1.00 90.88 182 LYS A CA 1
ATOM 1387 C C . LYS A 1 182 ? -8.857 1.688 15.982 1.00 90.88 182 LYS A C 1
ATOM 1389 O O . LYS A 1 182 ? -9.675 2.185 16.740 1.00 90.88 182 LYS A O 1
ATOM 1394 N N . HIS A 1 183 ? -9.115 1.449 14.697 1.00 91.75 183 HIS A N 1
ATOM 1395 C CA . HIS A 1 183 ? -10.374 1.755 14.001 1.00 91.75 183 HIS A CA 1
ATOM 1396 C C . HIS A 1 183 ? -11.041 0.484 13.454 1.00 91.75 183 HIS A C 1
ATOM 1398 O O . HIS A 1 183 ? -11.765 0.515 12.461 1.00 91.75 183 HIS A O 1
ATOM 1404 N N . LYS A 1 184 ? -10.765 -0.646 14.110 1.00 81.94 184 LYS A N 1
ATOM 1405 C CA . LYS A 1 184 ? -11.417 -1.930 13.877 1.00 81.94 184 LYS A CA 1
ATOM 1406 C C . LYS A 1 184 ? -12.860 -1.804 14.358 1.00 81.94 184 LYS A C 1
ATOM 1408 O O . LYS A 1 184 ? -13.083 -1.550 15.541 1.00 81.94 184 LYS A O 1
ATOM 1413 N N . VAL A 1 185 ? -13.820 -1.891 13.441 1.00 71.31 185 VAL A N 1
ATOM 1414 C CA . VAL A 1 185 ? -15.237 -1.778 13.794 1.00 71.31 185 VAL A CA 1
ATOM 1415 C C . VAL A 1 185 ? -15.705 -3.153 14.244 1.00 71.31 185 VAL A C 1
ATOM 1417 O O . VAL A 1 185 ? -15.497 -4.144 13.547 1.00 71.31 185 VAL A O 1
ATOM 1420 N N . TYR A 1 186 ? -16.317 -3.202 15.422 1.00 68.88 186 TYR A N 1
ATOM 1421 C CA . TYR A 1 186 ? -16.922 -4.414 15.948 1.00 68.88 186 TYR A CA 1
ATOM 1422 C C . TYR A 1 186 ? -18.438 -4.291 15.846 1.00 68.88 186 TYR A C 1
ATOM 1424 O O . TYR A 1 186 ? -19.026 -3.387 16.442 1.00 68.88 186 TYR A O 1
ATOM 1432 N N . VAL A 1 187 ? -19.078 -5.209 15.126 1.00 65.00 187 VAL A N 1
ATOM 1433 C CA . VAL A 1 187 ? -20.527 -5.393 15.219 1.00 65.00 187 VAL A CA 1
ATOM 1434 C C . VAL A 1 187 ? -20.797 -6.202 16.478 1.00 65.00 187 VAL A C 1
ATOM 1436 O O . VAL A 1 187 ? -20.307 -7.322 16.636 1.00 65.00 187 VAL A O 1
ATOM 1439 N N . LYS A 1 188 ? -21.570 -5.618 17.393 1.00 63.34 188 LYS A N 1
ATOM 1440 C CA . LYS A 1 188 ? -22.070 -6.319 18.571 1.00 63.34 188 LYS A CA 1
ATOM 1441 C C . LYS A 1 188 ? -23.266 -7.171 18.159 1.00 63.34 188 LYS A C 1
ATOM 1443 O O . LYS A 1 188 ? -24.367 -6.653 17.999 1.00 63.34 188 LYS A O 1
ATOM 1448 N N . CYS A 1 189 ? -23.045 -8.470 18.016 1.00 66.81 189 CYS A N 1
ATOM 1449 C CA . CYS A 1 189 ? -24.113 -9.445 17.863 1.00 66.81 189 CYS A CA 1
ATOM 1450 C C . CYS A 1 189 ? -24.562 -9.898 19.255 1.00 66.81 189 CYS A C 1
ATOM 1452 O O . CYS A 1 189 ? -23.747 -10.347 20.065 1.00 66.81 189 CYS A O 1
ATOM 1454 N N . VAL A 1 190 ? -25.857 -9.772 19.527 1.00 73.62 190 VAL A N 1
ATOM 1455 C CA . VAL A 1 190 ? -26.508 -10.467 20.639 1.00 73.62 190 VAL A CA 1
ATOM 1456 C C . VAL A 1 190 ? -27.017 -11.780 20.061 1.00 73.62 190 VAL A C 1
ATOM 1458 O O . VAL A 1 190 ? -27.741 -11.759 19.069 1.00 73.62 190 VAL A O 1
ATOM 1461 N N . LEU A 1 191 ? -26.570 -12.899 20.619 1.00 78.62 191 LEU A N 1
ATOM 1462 C CA . LEU A 1 191 ? -27.082 -14.221 20.276 1.00 78.62 191 LEU A CA 1
ATOM 1463 C C . LEU A 1 191 ? -28.340 -14.527 21.099 1.00 78.62 191 LEU A C 1
ATOM 1465 O O . LEU A 1 191 ? -28.565 -13.916 22.145 1.00 78.62 191 LEU A O 1
ATOM 1469 N N . ASP A 1 192 ? -29.146 -15.483 20.638 1.00 80.06 192 ASP A N 1
ATOM 1470 C CA . ASP A 1 192 ? -30.441 -15.819 21.251 1.00 80.06 192 ASP A CA 1
ATOM 1471 C C . ASP A 1 192 ? -30.325 -16.376 22.686 1.00 80.06 192 ASP A C 1
ATOM 1473 O O . ASP A 1 192 ? -31.282 -16.320 23.454 1.00 80.06 192 ASP A O 1
ATOM 1477 N N . ASP A 1 193 ? -29.138 -16.849 23.087 1.00 86.12 193 ASP A N 1
ATOM 1478 C CA . ASP A 1 193 ? -28.800 -17.235 24.466 1.00 86.12 193 ASP A CA 1
ATOM 1479 C C . ASP A 1 193 ? -28.450 -16.034 25.374 1.00 86.12 193 ASP A C 1
ATOM 1481 O O . ASP A 1 193 ? -28.050 -16.204 26.526 1.00 86.12 193 ASP A O 1
ATOM 1485 N N . GLY A 1 194 ? -28.560 -14.805 24.859 1.00 78.25 194 GLY A N 1
ATOM 1486 C CA . GLY A 1 194 ? -28.157 -13.571 25.530 1.00 78.25 194 GLY A CA 1
ATOM 1487 C C . GLY A 1 194 ? -26.645 -13.314 25.519 1.00 78.25 194 GLY A C 1
ATOM 1488 O O . GLY A 1 194 ? -26.201 -12.275 26.023 1.00 78.25 194 GLY A O 1
ATOM 1489 N N . SER A 1 195 ? -25.835 -14.210 24.941 1.00 83.75 195 SER A N 1
ATOM 1490 C CA . SER A 1 195 ? -24.389 -14.011 24.862 1.00 83.75 195 SER A CA 1
ATOM 1491 C C . SER A 1 195 ? -24.033 -12.913 23.855 1.00 83.75 195 SER A C 1
ATOM 1493 O O . SER A 1 195 ? -24.656 -12.740 22.805 1.00 83.75 195 SER A O 1
ATOM 1495 N N . GLN A 1 196 ? -23.018 -12.118 24.192 1.00 77.31 196 GLN A N 1
ATOM 1496 C CA . GLN A 1 196 ? -22.564 -11.001 23.365 1.00 77.31 196 GLN A CA 1
ATOM 1497 C C . GLN A 1 196 ? -21.285 -11.408 22.642 1.00 77.31 196 GLN A C 1
ATOM 1499 O O . GLN A 1 196 ? -20.258 -11.645 23.282 1.00 77.31 196 GLN A O 1
ATOM 1504 N N . LYS A 1 197 ? -21.327 -11.456 21.309 1.00 76.25 197 LYS A N 1
ATOM 1505 C CA . LYS A 1 197 ? -20.143 -11.667 20.469 1.00 76.25 197 LYS A CA 1
ATOM 1506 C C . LYS A 1 197 ? -19.848 -10.412 19.658 1.00 76.25 197 LYS A C 1
ATOM 1508 O O . LYS A 1 197 ? -20.748 -9.734 19.171 1.00 76.25 197 LYS A O 1
ATOM 1513 N N . TYR A 1 198 ? -18.563 -10.115 19.514 1.00 72.31 198 TYR A N 1
ATOM 1514 C CA . TYR A 1 198 ? -18.076 -9.005 18.707 1.00 72.31 198 TYR A CA 1
ATOM 1515 C C . TYR A 1 198 ? -17.516 -9.567 17.403 1.00 72.31 198 TYR A C 1
ATOM 1517 O O . TYR A 1 198 ? -16.422 -10.132 17.392 1.00 72.31 198 TYR A O 1
ATOM 1525 N N . LEU A 1 199 ? -18.273 -9.431 16.313 1.00 67.69 199 LEU A N 1
ATOM 1526 C CA . LEU A 1 199 ? -17.768 -9.720 14.974 1.00 67.69 199 LEU A CA 1
ATOM 1527 C C . LEU A 1 199 ? -16.947 -8.534 14.478 1.00 67.69 199 LEU A C 1
ATOM 1529 O O . LEU A 1 199 ? -17.325 -7.379 14.660 1.00 67.69 199 LEU A O 1
ATOM 1533 N N . ILE A 1 200 ? -15.816 -8.831 13.854 1.00 65.31 200 ILE A N 1
ATOM 1534 C CA . ILE A 1 200 ? -14.953 -7.850 13.196 1.00 65.31 200 ILE A CA 1
ATOM 1535 C C . ILE A 1 200 ? -15.453 -7.665 11.761 1.00 65.31 200 ILE A C 1
ATOM 1537 O O . ILE A 1 200 ? -15.634 -8.663 11.066 1.00 65.31 200 ILE A O 1
ATOM 1541 N N . ILE A 1 201 ? -15.618 -6.406 11.332 1.00 59.84 201 ILE A N 1
ATOM 1542 C CA . ILE A 1 201 ? -15.967 -5.994 9.954 1.00 59.84 201 ILE A CA 1
ATOM 1543 C C . ILE A 1 201 ? -14.989 -4.949 9.380 1.00 59.84 201 ILE A C 1
ATOM 1545 O O . ILE A 1 201 ? -14.268 -4.273 10.155 1.00 59.84 201 ILE A O 1
#

Sequence (201 aa):
MGRDVLVCCLCGGSANAMDLGDLHGPYYPEGFKSASKAVCNPQEEDNSDSDSSVRGKRVAPGRWTESLWTSDSQSSNSPSSKRPRMDGDTDWFSPPVVPLDANEHWLHEDCAIWSASVFLVRGKLYGLENAVRLAKVCSTCQRRGATLGCVFKGCPNKYHYTCALQSGCVLNEDNFSMKCRKHKVYVKCVLDDGSQKYLII

Foldseek 3Di:
DPQPADAALQPRHGACVVPLHHKDDFDFPPPDDDPPDDDDDDDDDDDDDDDDDDDDDDDDDDDDDDDDDDDDDDDDDDDDDDDDDPDDPPPPPDPDRDDDDPRTHIHRPLQQLLAPQWDADPNDIDRVVVSSVVFDQAPQPRDTNFRQDAPPPPGPHTHRPVSCVVQVWDADPVVSHIHGPVRFDWDFDQDPVRDTDTDTD

Organism: NCBI:txid307959